Protein AF-A0A8H6KD39-F1 (afdb_monomer)

Foldseek 3Di:
DDDAADDPLLLDVVSCVPQVDFDDDPPDPDDPDDGPNRQPQQASLLVLVLVCVQCVDPVSVVVCVVVNNYDPPDDPVSSVVVSCVSPVPVDNPVSHDVVSVDPDDDVVVVVVCCVVPPDLQDDPPVPPPPPPVLCCVQVVVLVVVLVVLVVVLVVLVVQCPDPVQVPDPVSVVVSVVSVVCSVVVSVVSVVVSVVVVVVSVVSNVVSVVVVVVVVVVVVVVVVVD

pLDDT: mean 75.67, std 14.56, range [40.88, 93.81]

Secondary structure (DSSP, 8-state):
--PPPPPGGGG-HHHHHHHS--PPPTT---TT---TTTTHHHHHHHHHHHHHHH--SHHHHHHHHHTTSS-TT--HHHHHHHHHHHH-SS--GGGS-GGGSS----HHHHHHHHHHHS-TTSS--TT-S-HHHHHHHHHHHHHHHHHHHHHHHHHHHHHHHSTTTTT-HHHHHHHHHHHHHHHHHHHHHHHHHHHHHHHHHHHHHHHHHHHHHHHHHHHHHTT--

Solvent-accessible surface area (backbone atoms only — not comparable to full-atom values): 13282 Å² total; per-residue (Å²): 134,86,81,76,54,58,62,69,64,81,76,36,72,65,48,44,65,75,67,40,48,69,56,76,65,94,86,70,93,61,94,85,68,81,40,80,38,74,60,48,43,20,44,51,47,28,52,50,50,54,48,44,70,66,44,74,47,72,69,41,46,52,52,34,44,75,68,58,34,40,64,85,85,65,47,71,70,59,50,52,51,52,47,47,65,61,56,64,50,94,64,50,69,89,61,26,38,74,78,57,76,50,74,89,63,56,68,71,56,44,51,49,50,41,69,77,75,43,71,96,77,71,90,75,75,84,86,54,96,49,70,62,58,59,51,50,55,56,48,47,55,51,49,54,50,49,52,52,49,50,53,52,50,54,54,48,53,58,42,49,72,34,80,78,47,46,70,34,68,69,52,52,51,51,49,51,54,50,52,54,46,65,58,50,47,60,53,51,51,52,50,49,54,50,49,54,47,50,54,52,49,53,54,49,50,53,46,51,52,54,54,48,50,61,48,52,52,52,58,53,56,67,71,75,111

Sequence (225 aa):
MCVKPLPHFLLEPRFWREHLRCSPPPGSFAVGQSCACGGRRERALGLLFSYAALIAYESDFHIARANYLLPQEVQWQAWRKLVEELLTPEHIYPLIDPRFHYGELRLSRLNKIYLLWKTPLRGYVSRWNQYGSFFQDNLAWVASSTVYIAVVLTAMQVGLATNALGKSKAFQSASYGFTVFSILGPLVAVGFIMALFCYMFINNWISTNTYGRKRLERIRNSRTE

Organism: NCBI:txid2175873

Structure (mmCIF, N/CA/C/O backbone):
data_AF-A0A8H6KD39-F1
#
_entry.id   AF-A0A8H6KD39-F1
#
loop_
_atom_site.group_PDB
_atom_site.id
_atom_site.type_symbol
_atom_site.label_atom_id
_atom_site.label_alt_id
_atom_site.label_comp_id
_atom_site.label_asym_id
_atom_site.label_entity_id
_atom_site.label_seq_id
_atom_site.pdbx_PDB_ins_code
_atom_site.Cartn_x
_atom_site.Cartn_y
_atom_site.Cartn_z
_atom_site.occupancy
_atom_site.B_iso_or_equiv
_atom_site.auth_seq_id
_atom_site.auth_comp_id
_atom_site.auth_asym_id
_atom_site.auth_atom_id
_atom_site.pdbx_PDB_model_num
ATOM 1 N N . MET A 1 1 ? -1.785 -10.563 -8.471 1.00 47.53 1 MET A N 1
ATOM 2 C CA . MET A 1 1 ? -0.661 -9.633 -8.717 1.00 47.53 1 MET A CA 1
ATOM 3 C C . MET A 1 1 ? -0.222 -9.896 -10.142 1.00 47.53 1 MET A C 1
ATOM 5 O O . MET A 1 1 ? 0.162 -11.020 -10.412 1.00 47.53 1 MET A O 1
ATOM 9 N N . CYS A 1 2 ? -0.407 -8.948 -11.059 1.00 55.66 2 CYS A N 1
ATOM 10 C CA . CYS A 1 2 ? -0.104 -9.168 -12.475 1.00 55.66 2 CYS A CA 1
ATOM 11 C C . CYS A 1 2 ? 1.293 -8.627 -12.777 1.00 55.66 2 CYS A C 1
ATOM 13 O O . CYS A 1 2 ? 1.500 -7.414 -12.725 1.00 55.66 2 CYS A O 1
ATOM 15 N N . VAL A 1 3 ? 2.236 -9.523 -13.066 1.00 74.06 3 VAL A N 1
ATOM 16 C CA . VAL A 1 3 ? 3.533 -9.156 -13.646 1.00 74.06 3 VAL A CA 1
ATOM 17 C C . VAL A 1 3 ? 3.291 -8.887 -15.130 1.00 74.06 3 VAL A C 1
ATOM 19 O O . VAL A 1 3 ? 2.664 -9.693 -15.811 1.00 74.06 3 VAL A O 1
ATOM 22 N N . LYS A 1 4 ? 3.700 -7.714 -15.620 1.00 81.81 4 LYS A N 1
ATOM 23 C CA . LYS A 1 4 ? 3.536 -7.350 -17.037 1.00 81.81 4 LYS A CA 1
ATOM 24 C C . LYS A 1 4 ? 4.558 -8.108 -17.873 1.00 81.81 4 LYS A C 1
ATOM 26 O O . LYS A 1 4 ? 5.700 -8.090 -17.433 1.00 81.81 4 LYS A O 1
ATOM 31 N N . PRO A 1 5 ? 4.208 -8.656 -19.049 1.00 86.81 5 PRO A N 1
ATOM 32 C CA . PRO A 1 5 ? 5.145 -9.398 -19.891 1.00 86.81 5 PRO A CA 1
ATOM 33 C C . PRO A 1 5 ? 6.322 -8.530 -20.346 1.00 86.81 5 PRO A C 1
ATOM 35 O O . PRO A 1 5 ? 6.184 -7.308 -20.492 1.00 86.81 5 PRO A O 1
ATOM 38 N N . LEU A 1 6 ? 7.479 -9.160 -20.563 1.00 86.38 6 LEU A N 1
ATOM 39 C CA . LEU A 1 6 ? 8.677 -8.485 -21.039 1.00 86.38 6 LEU A CA 1
ATOM 40 C C . LEU A 1 6 ? 8.461 -8.031 -22.492 1.00 86.38 6 LEU A C 1
ATOM 42 O O . LEU A 1 6 ? 8.169 -8.859 -23.356 1.00 86.38 6 LEU A O 1
ATOM 46 N N . PRO A 1 7 ? 8.608 -6.733 -22.799 1.00 86.94 7 PRO A N 1
ATOM 47 C CA . PRO A 1 7 ? 8.416 -6.264 -24.160 1.00 86.94 7 PRO A CA 1
ATOM 48 C C . PRO A 1 7 ? 9.471 -6.821 -25.123 1.00 86.94 7 PRO A C 1
ATOM 50 O O . PRO A 1 7 ? 10.669 -6.679 -24.880 1.00 86.94 7 PRO A O 1
ATOM 53 N N . HI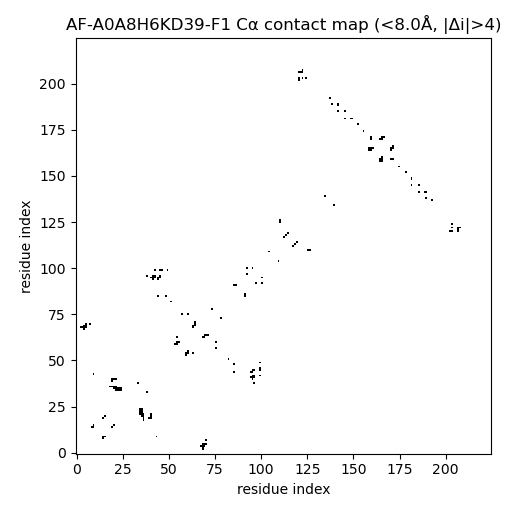S A 1 8 ? 9.027 -7.372 -26.258 1.00 85.44 8 HIS A N 1
ATOM 54 C CA . HIS A 1 8 ? 9.899 -7.970 -27.281 1.00 85.44 8 HIS A CA 1
ATOM 55 C C . HIS A 1 8 ? 10.996 -7.015 -27.771 1.00 85.44 8 HIS A C 1
ATOM 57 O O . HIS A 1 8 ? 12.139 -7.422 -27.948 1.00 85.44 8 HIS A O 1
ATOM 63 N N . PHE A 1 9 ? 10.675 -5.728 -27.927 1.00 85.44 9 PHE A N 1
ATOM 64 C CA . PHE A 1 9 ? 11.623 -4.725 -28.416 1.00 85.44 9 PHE A CA 1
ATOM 65 C C . PHE A 1 9 ? 12.841 -4.543 -27.496 1.00 85.44 9 PHE A C 1
ATOM 67 O O . PHE A 1 9 ? 13.899 -4.131 -27.960 1.00 85.44 9 PHE A O 1
ATOM 74 N N . LEU A 1 10 ? 12.731 -4.864 -26.200 1.00 86.31 10 LEU A N 1
ATOM 75 C CA . LEU A 1 10 ? 13.872 -4.791 -25.280 1.00 86.31 10 LEU A CA 1
ATOM 76 C C . LEU A 1 10 ? 14.870 -5.929 -25.484 1.00 86.31 10 LEU A C 1
ATOM 78 O O . LEU A 1 10 ? 16.005 -5.810 -25.033 1.00 86.31 10 LEU A O 1
ATOM 82 N N . LEU A 1 11 ? 14.475 -7.004 -26.159 1.00 85.12 11 LEU A N 1
ATOM 83 C CA . LEU A 1 11 ? 15.359 -8.115 -26.503 1.00 85.12 11 LEU A CA 1
ATOM 84 C C . LEU A 1 11 ? 16.011 -7.930 -27.878 1.00 85.12 11 LEU A C 1
ATOM 86 O O . LEU A 1 11 ? 16.890 -8.705 -28.244 1.00 85.12 11 LEU A O 1
ATOM 90 N N . GLU A 1 12 ? 15.603 -6.915 -28.644 1.00 86.88 12 GLU A N 1
ATOM 91 C CA . GLU A 1 12 ? 16.096 -6.692 -29.997 1.00 86.88 12 GLU A CA 1
ATOM 92 C C . GLU A 1 12 ? 17.283 -5.708 -30.018 1.00 86.88 12 GLU A C 1
ATOM 94 O O . GLU A 1 12 ? 17.110 -4.516 -29.743 1.00 86.88 12 GLU A O 1
ATOM 99 N N . PRO A 1 13 ? 18.494 -6.127 -30.437 1.00 83.44 13 PRO A N 1
ATOM 100 C CA . PRO A 1 13 ? 19.671 -5.250 -30.435 1.00 83.44 13 PRO A CA 1
ATOM 101 C C . PRO A 1 13 ? 19.552 -4.021 -31.352 1.00 83.44 13 PRO A C 1
ATOM 103 O O . PRO A 1 13 ? 20.259 -3.025 -31.173 1.00 83.44 13 PRO A O 1
ATOM 106 N N . ARG A 1 14 ? 18.684 -4.074 -32.373 1.00 85.19 14 ARG A N 1
ATOM 107 C CA . ARG A 1 14 ? 18.401 -2.936 -33.266 1.00 85.19 14 ARG A CA 1
ATOM 108 C C . ARG A 1 14 ? 17.736 -1.795 -32.503 1.00 85.19 14 ARG A C 1
ATOM 110 O O . ARG A 1 14 ? 18.226 -0.669 -32.557 1.00 85.19 14 ARG A O 1
ATOM 117 N N . PHE A 1 15 ? 16.734 -2.112 -31.685 1.00 86.06 15 PHE A N 1
ATOM 118 C CA . PHE A 1 15 ? 16.035 -1.137 -30.853 1.00 86.06 15 PHE A CA 1
ATOM 119 C C . PHE A 1 15 ? 16.990 -0.391 -29.913 1.00 86.06 15 PHE A C 1
ATOM 121 O O . PHE A 1 15 ? 16.948 0.838 -29.828 1.00 86.06 15 PHE A O 1
ATOM 128 N N . TRP A 1 16 ? 17.916 -1.109 -29.270 1.00 84.69 16 TRP A N 1
ATOM 129 C CA . TRP A 1 16 ? 18.926 -0.500 -28.399 1.00 84.69 16 TRP A CA 1
ATOM 130 C C . TRP A 1 16 ? 19.828 0.490 -29.139 1.00 84.69 16 TRP A C 1
ATOM 132 O O . TRP A 1 16 ? 20.133 1.564 -28.616 1.00 84.69 16 TRP A O 1
ATOM 142 N N . ARG A 1 17 ? 20.230 0.155 -30.370 1.00 83.31 17 ARG A N 1
ATOM 143 C CA . ARG A 1 17 ? 21.077 1.019 -31.203 1.00 83.31 17 ARG A CA 1
ATOM 144 C C . ARG A 1 17 ? 20.344 2.249 -31.730 1.00 83.31 17 ARG A C 1
ATOM 146 O O . ARG A 1 17 ? 20.980 3.277 -31.925 1.00 83.31 17 ARG A O 1
ATOM 153 N N . GLU A 1 18 ? 19.048 2.162 -31.967 1.00 82.62 18 GLU A N 1
ATOM 154 C CA . GLU A 1 18 ? 18.284 3.260 -32.567 1.00 82.62 18 GLU A CA 1
ATOM 155 C C . GLU A 1 18 ? 17.677 4.195 -31.513 1.00 82.62 18 GLU A C 1
ATOM 157 O O . GLU A 1 18 ? 17.682 5.409 -31.690 1.00 82.62 18 GLU A O 1
ATOM 162 N N . HIS A 1 19 ? 17.209 3.649 -30.386 1.00 77.75 19 HIS A N 1
ATOM 163 C CA . HIS A 1 19 ? 16.369 4.382 -29.431 1.00 77.75 19 HIS A CA 1
ATOM 164 C C . HIS A 1 19 ? 17.007 4.575 -28.049 1.00 77.75 19 HIS A C 1
ATOM 166 O O . HIS A 1 19 ? 16.581 5.453 -27.293 1.00 77.75 19 HIS A O 1
ATOM 172 N N . LEU A 1 20 ? 18.013 3.764 -27.701 1.00 78.31 20 LEU A N 1
ATOM 173 C CA . LEU A 1 20 ? 18.646 3.752 -26.373 1.00 78.31 20 LEU A CA 1
ATOM 174 C C . LEU A 1 20 ? 20.140 4.100 -26.419 1.00 78.31 20 LEU A C 1
ATOM 176 O O . LEU A 1 20 ? 20.851 3.930 -25.424 1.00 78.31 20 LEU A O 1
ATOM 180 N N . ARG A 1 21 ? 20.638 4.612 -27.551 1.00 74.44 21 ARG A N 1
ATOM 181 C CA . ARG A 1 21 ? 22.009 5.116 -27.637 1.00 74.44 21 ARG A CA 1
ATOM 182 C C . ARG A 1 21 ? 22.177 6.370 -26.794 1.00 74.44 21 ARG A C 1
ATOM 184 O O . ARG A 1 21 ? 21.406 7.321 -26.890 1.00 74.44 21 ARG A O 1
ATOM 191 N N . CYS A 1 22 ? 23.250 6.360 -26.014 1.00 65.50 22 CYS A N 1
ATOM 192 C CA . CYS A 1 22 ? 23.745 7.540 -25.337 1.00 65.50 22 CYS A CA 1
ATOM 193 C C . CYS A 1 22 ? 24.883 8.135 -26.137 1.00 65.50 22 CYS A C 1
ATOM 195 O O . CYS A 1 22 ? 26.022 7.706 -25.994 1.00 65.50 22 CYS A O 1
ATOM 197 N N . SER A 1 23 ? 24.557 9.104 -26.989 1.00 58.69 23 SER A N 1
ATOM 198 C CA . SER A 1 23 ? 25.570 10.026 -27.486 1.00 58.69 23 SER A CA 1
ATOM 199 C C . SER A 1 23 ? 25.755 11.122 -26.439 1.00 58.69 23 SER A C 1
ATOM 201 O O . SER A 1 23 ? 24.756 11.748 -26.060 1.00 58.69 23 SER A O 1
ATOM 203 N N . PRO A 1 24 ? 26.980 11.363 -25.942 1.00 53.62 24 PRO A N 1
ATOM 204 C CA . PRO A 1 24 ? 27.253 12.605 -25.240 1.00 53.62 24 PRO A CA 1
ATOM 205 C C . PRO A 1 24 ? 26.994 13.764 -26.218 1.00 53.62 24 PRO A C 1
ATOM 207 O O . PRO A 1 24 ? 27.343 13.644 -27.399 1.00 53.62 24 PRO A O 1
ATOM 210 N N . PRO A 1 25 ? 26.353 14.863 -25.788 1.00 53.69 25 PRO A N 1
ATOM 211 C CA . PRO A 1 25 ? 26.274 16.041 -26.634 1.00 53.69 25 PRO A CA 1
ATOM 212 C C . PRO A 1 25 ? 27.702 16.514 -26.970 1.00 53.69 25 PRO A C 1
ATOM 214 O O . PRO A 1 25 ? 28.588 16.453 -26.109 1.00 53.69 25 PRO A O 1
ATOM 217 N N . PRO A 1 26 ? 27.966 16.949 -28.217 1.00 44.47 26 PRO A N 1
ATOM 218 C CA . PRO A 1 26 ? 29.290 17.429 -28.592 1.00 44.47 26 PRO A CA 1
ATOM 219 C C . PRO A 1 26 ? 29.657 18.635 -27.714 1.00 44.47 26 PRO A C 1
ATOM 221 O O . PRO A 1 26 ? 28.979 19.658 -27.751 1.00 44.47 26 PRO A O 1
ATOM 224 N N . GLY A 1 27 ? 30.710 18.491 -26.899 1.00 52.94 27 GLY A N 1
ATOM 225 C CA . GLY A 1 27 ? 31.257 19.558 -26.049 1.00 52.94 27 GLY A CA 1
ATOM 226 C C . GLY A 1 27 ? 31.096 19.397 -24.529 1.00 52.94 27 GLY A C 1
ATOM 227 O O . GLY A 1 27 ? 31.592 20.249 -23.796 1.00 52.94 27 GLY A O 1
ATOM 228 N N . SER A 1 28 ? 30.460 18.339 -24.011 1.00 45.72 28 SER A N 1
ATOM 229 C CA . SER A 1 28 ? 30.280 18.169 -22.556 1.00 45.72 28 SER A CA 1
ATOM 230 C C . SER A 1 28 ? 31.286 17.187 -21.931 1.00 45.72 28 SER A C 1
ATOM 232 O O . SER A 1 28 ? 31.135 15.974 -22.057 1.00 45.72 28 SER A O 1
ATOM 234 N N . PHE A 1 29 ? 32.265 17.710 -21.188 1.00 44.41 29 PHE A N 1
ATOM 235 C CA . PHE A 1 29 ? 33.198 16.962 -20.322 1.00 44.41 29 PHE A CA 1
ATOM 236 C C . PHE A 1 29 ? 32.705 16.864 -18.861 1.00 44.41 29 PHE A C 1
ATOM 238 O O . PHE A 1 29 ? 33.500 16.842 -17.926 1.00 44.41 29 PHE A O 1
ATOM 245 N N . ALA A 1 30 ? 31.390 16.853 -18.627 1.00 40.88 30 ALA A N 1
ATOM 246 C CA . ALA A 1 30 ? 30.836 16.882 -17.275 1.00 40.88 30 ALA A CA 1
ATOM 247 C C . ALA A 1 30 ? 30.250 15.523 -16.872 1.00 40.88 30 ALA A C 1
ATOM 249 O O . ALA A 1 30 ? 29.274 15.040 -17.449 1.00 40.88 30 ALA A O 1
ATOM 250 N N . VAL A 1 31 ? 30.843 14.932 -15.835 1.00 43.03 31 VAL A N 1
ATOM 251 C CA . VAL A 1 31 ? 30.321 13.769 -15.114 1.00 43.03 31 VAL A CA 1
ATOM 252 C C . VAL A 1 31 ? 28.947 14.134 -14.536 1.00 43.03 31 VAL A C 1
ATOM 254 O O . VAL A 1 31 ? 28.849 14.991 -13.663 1.00 43.03 31 VAL A O 1
ATOM 257 N N . GLY A 1 32 ? 27.884 13.498 -15.040 1.00 48.72 32 GLY A N 1
ATOM 258 C CA . GLY A 1 32 ? 26.545 13.555 -14.438 1.00 48.72 32 GLY A CA 1
ATOM 259 C C . GLY A 1 32 ? 25.431 14.249 -15.231 1.00 48.72 32 GLY A C 1
ATOM 260 O O . GLY A 1 32 ? 24.358 14.455 -14.666 1.00 48.72 32 GLY A O 1
ATOM 261 N N . GLN A 1 33 ? 25.611 14.597 -16.512 1.00 46.41 33 GLN A N 1
ATOM 262 C CA . GLN A 1 33 ? 24.495 15.096 -17.333 1.00 46.41 33 GLN A CA 1
ATOM 263 C C . GLN A 1 33 ? 23.734 13.984 -18.070 1.00 46.41 33 GLN A C 1
ATOM 265 O O . GLN A 1 33 ? 24.317 13.085 -18.672 1.00 46.41 33 GLN A O 1
ATOM 270 N N . SER A 1 34 ? 22.400 14.093 -18.009 1.00 51.06 34 SER A N 1
ATOM 271 C CA . SER A 1 34 ? 21.406 13.238 -18.664 1.00 51.06 34 SER A CA 1
ATOM 272 C C . SER A 1 34 ? 21.760 12.995 -20.128 1.00 51.06 34 SER A C 1
ATOM 274 O O . SER A 1 34 ? 21.678 13.901 -20.955 1.00 51.06 34 SER A O 1
ATOM 276 N N . CYS A 1 35 ? 22.061 11.742 -20.452 1.00 57.84 35 CYS A N 1
ATOM 277 C CA . CYS A 1 35 ? 22.129 11.247 -21.816 1.00 57.84 35 CYS A CA 1
ATOM 278 C C . CYS A 1 35 ? 20.899 11.696 -22.641 1.00 57.84 35 CYS A C 1
ATOM 280 O O . CYS A 1 35 ? 19.782 11.764 -22.116 1.00 57.84 35 CYS A O 1
ATOM 282 N N . ALA A 1 36 ? 21.077 11.952 -23.946 1.00 58.12 36 ALA A N 1
ATOM 283 C CA . ALA A 1 36 ? 20.001 12.336 -24.875 1.00 58.12 36 ALA A CA 1
ATOM 284 C C . ALA A 1 36 ? 18.806 11.351 -24.894 1.00 58.12 36 ALA A C 1
ATOM 286 O O . ALA A 1 36 ? 17.718 11.676 -25.368 1.00 58.12 36 ALA A O 1
ATOM 287 N N . CYS A 1 37 ? 18.967 10.145 -24.337 1.00 62.94 37 CYS A N 1
ATOM 288 C CA . CYS A 1 37 ? 17.887 9.184 -24.164 1.00 62.94 37 CYS A CA 1
ATOM 289 C C . CYS A 1 37 ? 16.910 9.519 -23.019 1.00 62.94 37 CYS A C 1
ATOM 291 O O . CYS A 1 37 ? 15.919 8.801 -22.878 1.00 62.94 37 CYS A O 1
ATOM 293 N N . GLY A 1 38 ? 17.145 10.558 -22.207 1.00 67.88 38 GLY A N 1
ATOM 294 C CA . GLY A 1 38 ? 16.218 11.022 -21.163 1.00 67.88 38 GLY A CA 1
ATOM 295 C C . GLY A 1 38 ? 15.944 9.992 -20.058 1.00 67.88 38 GLY A C 1
ATOM 296 O O . GLY A 1 38 ? 14.803 9.849 -19.608 1.00 67.88 38 GLY A O 1
ATOM 297 N N . GLY A 1 39 ? 16.952 9.204 -19.672 1.00 73.88 39 GLY A N 1
ATOM 298 C CA . GLY A 1 39 ? 16.794 8.143 -18.670 1.00 73.88 39 GLY A CA 1
ATOM 299 C C . GLY A 1 39 ? 16.181 6.836 -19.204 1.00 73.88 39 GLY A C 1
ATOM 300 O O . GLY A 1 39 ? 15.892 5.922 -18.431 1.00 73.88 39 GLY A O 1
ATOM 301 N N . ARG A 1 40 ? 15.873 6.739 -20.511 1.00 81.94 40 ARG A N 1
ATOM 302 C CA . ARG A 1 40 ? 15.222 5.547 -21.095 1.00 81.94 40 ARG A CA 1
ATOM 303 C C . ARG A 1 40 ? 16.109 4.307 -21.045 1.00 81.94 40 ARG A C 1
ATOM 305 O O . ARG A 1 40 ? 15.590 3.226 -20.772 1.00 81.94 40 ARG A O 1
ATOM 312 N N . ARG A 1 41 ? 17.414 4.454 -21.287 1.00 84.12 41 ARG A N 1
ATOM 313 C CA . ARG A 1 41 ? 18.370 3.341 -21.266 1.00 84.12 41 ARG A CA 1
ATOM 314 C C . ARG A 1 41 ? 18.499 2.771 -19.857 1.00 84.12 41 ARG A C 1
ATOM 316 O O . ARG A 1 41 ? 18.394 1.567 -19.671 1.00 84.12 41 ARG A O 1
ATOM 323 N N . GLU A 1 42 ? 18.637 3.643 -18.872 1.00 82.62 42 GLU A N 1
ATOM 324 C CA . GLU A 1 42 ? 18.790 3.323 -17.454 1.00 82.62 42 GLU A CA 1
ATOM 325 C C . GLU A 1 42 ? 17.545 2.608 -16.906 1.00 82.62 42 GLU A C 1
ATOM 327 O O . GLU A 1 42 ? 17.644 1.660 -16.124 1.00 82.62 42 GLU A O 1
ATOM 332 N N . ARG A 1 43 ? 16.351 3.003 -17.367 1.00 85.06 43 ARG A N 1
ATOM 333 C CA . ARG A 1 43 ? 15.091 2.318 -17.032 1.00 85.06 43 ARG A CA 1
ATOM 334 C C . ARG A 1 43 ? 14.933 0.974 -17.733 1.00 85.06 43 ARG A C 1
ATOM 336 O O . ARG A 1 43 ? 14.409 0.045 -17.125 1.00 85.06 43 ARG A O 1
ATOM 343 N N . ALA A 1 44 ? 15.353 0.872 -18.994 1.00 87.56 44 ALA A N 1
ATOM 344 C CA . ALA A 1 44 ? 15.337 -0.384 -19.738 1.00 87.56 44 ALA A CA 1
ATOM 345 C C . ALA A 1 44 ? 16.284 -1.414 -19.103 1.00 87.56 44 ALA A C 1
ATOM 347 O O . ALA A 1 44 ? 15.881 -2.554 -18.884 1.00 87.56 44 ALA A O 1
ATOM 348 N N . LEU A 1 45 ? 17.495 -0.988 -18.725 1.00 87.25 45 LEU A N 1
ATOM 349 C CA . LEU A 1 45 ? 18.461 -1.815 -17.997 1.00 87.25 45 LEU A CA 1
ATOM 350 C C . LEU A 1 45 ? 17.926 -2.237 -16.627 1.00 87.25 45 LEU A C 1
ATOM 352 O O . LEU A 1 45 ? 18.006 -3.412 -16.289 1.00 87.25 45 LEU A O 1
ATOM 356 N N . GLY A 1 46 ? 17.308 -1.324 -15.870 1.00 87.50 46 GLY A N 1
ATOM 357 C CA . GLY A 1 46 ? 16.693 -1.663 -14.582 1.00 87.50 46 GLY A CA 1
ATOM 358 C C . GLY A 1 46 ? 15.552 -2.676 -14.688 1.00 87.50 46 GLY A C 1
ATOM 359 O O . GLY A 1 46 ? 15.445 -3.590 -13.865 1.00 87.50 46 GLY A O 1
ATOM 360 N N . LEU A 1 47 ? 14.721 -2.562 -15.728 1.00 87.50 47 LEU A N 1
ATOM 361 C CA . LEU A 1 47 ? 13.663 -3.535 -15.993 1.00 87.50 47 LEU A CA 1
ATOM 362 C C . LEU A 1 47 ? 14.242 -4.909 -16.357 1.00 87.50 47 LEU A C 1
ATOM 364 O O . LEU A 1 47 ? 13.798 -5.909 -15.796 1.00 87.50 47 LEU A O 1
ATOM 368 N N . LEU A 1 48 ? 15.243 -4.961 -17.244 1.00 89.38 48 LEU A N 1
ATOM 369 C CA . LEU A 1 48 ? 15.925 -6.210 -17.601 1.00 89.38 48 LEU A CA 1
ATOM 370 C C . LEU A 1 48 ? 16.618 -6.845 -16.395 1.00 89.38 48 LEU A C 1
ATOM 372 O O . LEU A 1 48 ? 16.504 -8.049 -16.202 1.00 89.38 48 LEU A O 1
ATOM 376 N N . PHE A 1 49 ? 17.261 -6.043 -15.548 1.00 88.19 49 PHE A N 1
ATOM 377 C CA . PHE A 1 49 ? 17.896 -6.516 -14.320 1.00 88.19 49 PHE A CA 1
ATOM 378 C C . PHE A 1 49 ? 16.884 -7.139 -13.352 1.00 88.19 49 PHE A C 1
ATOM 380 O O . PHE A 1 49 ? 17.125 -8.212 -12.804 1.00 88.19 49 PHE A O 1
ATOM 387 N N . SER A 1 50 ? 15.707 -6.524 -13.207 1.00 86.31 50 SER A N 1
ATOM 388 C CA . SER A 1 50 ? 14.617 -7.083 -12.394 1.00 86.31 50 SER A CA 1
ATOM 389 C C . SER A 1 50 ? 14.159 -8.447 -12.925 1.00 86.31 50 SER A C 1
ATOM 391 O O . SER A 1 50 ? 13.908 -9.367 -12.152 1.00 86.31 50 SER A O 1
ATOM 393 N N . TYR A 1 51 ? 14.081 -8.591 -14.250 1.00 88.44 51 TYR A N 1
ATOM 394 C CA . TYR A 1 51 ? 13.741 -9.848 -14.914 1.00 88.44 51 TYR A CA 1
ATOM 395 C C . TYR A 1 51 ? 14.842 -10.909 -14.792 1.00 88.44 51 TYR A C 1
ATOM 397 O O . TYR A 1 51 ? 14.533 -12.072 -14.547 1.00 88.44 51 TYR A O 1
ATOM 405 N N . ALA A 1 52 ? 16.112 -10.517 -14.906 1.00 89.50 52 ALA A N 1
ATOM 406 C CA . ALA A 1 52 ? 17.260 -11.397 -14.696 1.00 89.50 52 ALA A CA 1
ATOM 407 C C . ALA A 1 52 ? 17.292 -11.952 -13.263 1.00 89.50 52 ALA A C 1
ATOM 409 O O . ALA A 1 52 ? 17.557 -13.133 -13.068 1.00 89.50 52 ALA A O 1
ATOM 410 N N . ALA A 1 53 ? 16.944 -11.128 -12.269 1.00 86.12 53 ALA A N 1
ATOM 411 C CA . ALA A 1 53 ? 16.829 -11.564 -10.878 1.00 86.12 53 ALA A CA 1
ATOM 412 C C . ALA A 1 53 ? 15.618 -12.485 -10.625 1.00 86.12 53 ALA A C 1
ATOM 414 O O . ALA A 1 53 ? 15.677 -13.341 -9.746 1.00 86.12 53 ALA A O 1
ATOM 415 N N . LEU A 1 54 ? 14.519 -12.314 -11.372 1.00 87.88 54 LEU A N 1
ATOM 416 C CA . LEU A 1 54 ? 13.324 -13.167 -11.281 1.00 87.88 54 LEU A CA 1
ATOM 417 C C . LEU A 1 54 ? 13.501 -14.523 -11.976 1.00 87.88 54 LEU A C 1
ATOM 419 O O . LEU A 1 54 ? 12.885 -15.498 -11.557 1.00 87.88 54 LEU A O 1
ATOM 423 N N . ILE A 1 55 ? 14.292 -14.573 -13.049 1.00 90.00 55 ILE A N 1
ATOM 424 C CA . ILE A 1 55 ? 14.510 -15.762 -13.881 1.00 90.00 55 ILE A CA 1
ATOM 425 C C . ILE A 1 55 ? 15.972 -16.186 -13.733 1.00 90.00 55 ILE A C 1
ATOM 427 O O . ILE A 1 55 ? 16.783 -16.039 -14.653 1.00 90.00 55 ILE A O 1
ATOM 431 N N . ALA A 1 56 ? 16.309 -16.668 -12.537 1.00 88.38 56 ALA A N 1
ATOM 432 C CA . ALA A 1 56 ? 17.665 -17.084 -12.196 1.00 88.38 56 ALA A CA 1
ATOM 433 C C . ALA A 1 56 ? 17.951 -18.522 -12.655 1.00 88.38 56 ALA A C 1
ATOM 435 O O . ALA A 1 56 ? 19.068 -18.831 -13.077 1.00 88.38 56 ALA A O 1
ATOM 436 N N . TYR A 1 57 ? 16.939 -19.391 -12.606 1.00 90.00 57 TYR A N 1
ATOM 437 C CA . TYR A 1 57 ? 17.066 -20.807 -12.938 1.00 90.00 57 TYR A CA 1
ATOM 438 C C . TYR A 1 57 ? 16.289 -21.182 -14.205 1.00 90.00 57 TYR A C 1
ATOM 440 O O . TYR A 1 57 ? 15.332 -20.521 -14.609 1.00 90.00 57 TYR A O 1
ATOM 448 N N . GLU A 1 58 ? 16.674 -22.301 -14.820 1.00 90.19 58 GLU A N 1
ATOM 449 C CA . GLU A 1 58 ? 15.997 -22.838 -16.007 1.00 90.19 58 GLU A CA 1
ATOM 450 C C . GLU A 1 58 ? 14.536 -23.220 -15.711 1.00 90.19 58 GLU A C 1
ATOM 452 O O . GLU A 1 58 ? 13.649 -23.011 -16.540 1.00 90.19 58 GLU A O 1
ATOM 457 N N . SER A 1 59 ? 14.246 -23.678 -14.488 1.00 91.88 59 SER A N 1
ATOM 458 C CA . SER A 1 59 ? 12.872 -23.887 -14.018 1.00 91.88 59 SER A CA 1
ATOM 459 C C . SER A 1 59 ? 12.044 -22.602 -14.075 1.00 91.88 59 SER A C 1
ATOM 461 O O . SER A 1 59 ? 10.919 -22.614 -14.576 1.00 91.88 59 SER A O 1
ATOM 463 N N . ASP A 1 60 ? 12.609 -21.481 -13.622 1.00 90.69 60 ASP A N 1
ATOM 464 C CA . ASP A 1 60 ? 11.933 -20.179 -13.605 1.00 90.69 60 ASP A CA 1
ATOM 465 C C . ASP A 1 60 ? 11.682 -19.685 -15.026 1.00 90.69 60 ASP A C 1
ATOM 467 O O . ASP A 1 60 ? 10.642 -19.095 -15.312 1.00 90.69 60 ASP A O 1
ATOM 471 N N . PHE A 1 61 ? 12.605 -19.979 -15.941 1.00 91.50 61 PHE A N 1
ATOM 472 C CA . PHE A 1 61 ? 12.465 -19.662 -17.355 1.00 91.50 61 PHE A CA 1
ATOM 473 C C . PHE A 1 61 ? 11.288 -20.410 -17.990 1.00 91.50 61 PHE A C 1
ATOM 475 O O . PHE A 1 61 ? 10.482 -19.803 -18.703 1.00 91.50 61 PHE A O 1
ATOM 482 N N . HIS A 1 62 ? 11.124 -21.701 -17.688 1.00 90.88 62 HIS A N 1
ATOM 483 C CA . HIS A 1 62 ? 9.964 -22.470 -18.141 1.00 90.88 62 HIS A CA 1
ATOM 484 C C . HIS A 1 62 ? 8.652 -21.949 -17.545 1.00 90.88 62 HIS A C 1
ATOM 486 O O . HIS A 1 62 ? 7.663 -21.830 -18.270 1.00 90.88 62 HIS A O 1
ATOM 492 N N . ILE A 1 63 ? 8.647 -21.570 -16.265 1.00 89.94 63 ILE A N 1
ATOM 493 C CA . ILE A 1 63 ? 7.482 -20.960 -15.607 1.00 89.94 63 ILE A CA 1
ATOM 494 C C . ILE A 1 63 ? 7.148 -19.606 -16.248 1.00 89.94 63 ILE A C 1
ATOM 496 O O . ILE A 1 63 ? 5.984 -19.336 -16.555 1.00 89.94 63 ILE A O 1
ATOM 500 N N . ALA A 1 64 ? 8.147 -18.759 -16.496 1.00 89.88 64 ALA A N 1
ATOM 501 C CA . ALA A 1 64 ? 7.969 -17.459 -17.136 1.00 89.88 64 ALA A CA 1
ATOM 502 C C . ALA A 1 64 ? 7.420 -17.606 -18.561 1.00 89.88 64 ALA A C 1
ATOM 504 O O . ALA A 1 64 ? 6.510 -16.870 -18.949 1.00 89.88 64 ALA A O 1
ATOM 505 N N . ARG A 1 65 ? 7.905 -18.598 -19.315 1.00 88.81 65 ARG A N 1
ATOM 506 C CA . ARG A 1 65 ? 7.388 -18.933 -20.647 1.00 88.81 65 ARG A CA 1
ATOM 507 C C . ARG A 1 65 ? 5.945 -19.446 -20.584 1.00 88.81 65 ARG A C 1
ATOM 509 O O . ARG A 1 65 ? 5.117 -19.000 -21.371 1.00 88.81 65 ARG A O 1
ATOM 516 N N . ALA A 1 66 ? 5.621 -20.322 -19.632 1.00 89.19 66 ALA A N 1
ATOM 517 C CA . ALA A 1 66 ? 4.263 -20.840 -19.441 1.00 89.19 66 ALA A CA 1
ATOM 518 C C . ALA A 1 66 ? 3.249 -19.739 -19.077 1.00 89.19 66 ALA A C 1
ATOM 520 O O . ALA A 1 66 ? 2.081 -19.825 -19.443 1.00 89.19 66 ALA A O 1
ATOM 521 N N . ASN A 1 67 ? 3.703 -18.683 -18.394 1.00 88.50 67 ASN A N 1
ATOM 522 C CA . ASN A 1 67 ? 2.893 -17.517 -18.033 1.00 88.50 67 ASN A CA 1
ATOM 523 C C . ASN A 1 67 ? 2.941 -16.383 -19.075 1.00 88.50 67 ASN A C 1
ATOM 525 O O . ASN A 1 67 ? 2.487 -15.277 -18.782 1.00 88.50 67 ASN A O 1
ATOM 529 N N . TYR A 1 68 ? 3.492 -16.627 -20.271 1.00 88.06 68 TYR A N 1
ATOM 530 C CA . TYR A 1 68 ? 3.627 -15.632 -21.345 1.00 88.06 6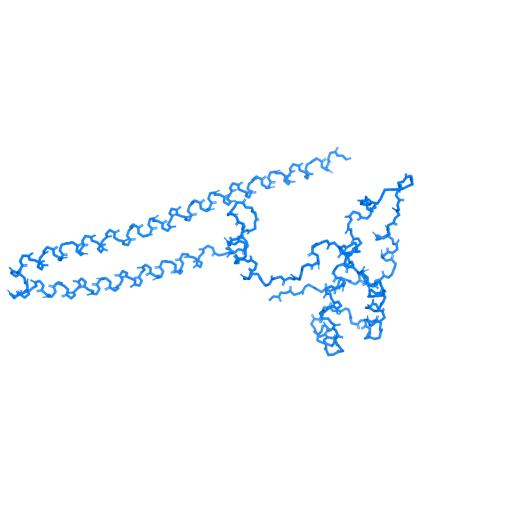8 TYR A CA 1
ATOM 531 C C . TYR A 1 68 ? 4.386 -14.358 -20.926 1.00 88.06 68 TYR A C 1
ATOM 533 O O . TYR A 1 68 ? 4.170 -13.283 -21.483 1.00 88.06 68 TYR A O 1
ATOM 541 N N . LEU A 1 69 ? 5.274 -14.457 -19.930 1.00 88.81 69 LEU A N 1
ATOM 542 C CA . LEU A 1 69 ? 6.112 -13.340 -19.482 1.00 88.81 69 LEU A CA 1
ATOM 543 C C . LEU A 1 69 ? 7.312 -13.121 -20.401 1.00 88.81 69 LEU A C 1
ATOM 545 O O . LEU A 1 69 ? 7.812 -12.002 -20.493 1.00 88.81 69 LEU A O 1
ATOM 549 N N . LEU A 1 70 ? 7.762 -14.184 -21.067 1.00 88.69 70 LEU A N 1
ATOM 550 C CA . LEU A 1 70 ? 8.819 -14.154 -22.066 1.00 88.69 70 LEU A CA 1
ATOM 551 C C . LEU A 1 70 ? 8.263 -14.543 -23.441 1.00 88.69 70 LEU A C 1
ATOM 553 O O . LEU A 1 70 ? 7.415 -15.438 -23.516 1.00 88.69 70 LEU A O 1
ATOM 557 N N . PRO A 1 71 ? 8.782 -13.940 -24.522 1.00 86.69 71 PRO A N 1
ATOM 558 C CA . PRO A 1 71 ? 8.525 -14.393 -25.886 1.00 86.69 71 PRO A CA 1
ATOM 559 C C . PRO A 1 71 ? 8.877 -15.875 -26.072 1.00 86.69 71 PRO A C 1
ATOM 561 O O . PRO A 1 71 ? 9.902 -16.341 -25.563 1.00 86.69 71 PRO A O 1
ATOM 564 N N . GLN A 1 72 ? 8.052 -16.624 -26.808 1.00 82.81 72 GLN A N 1
ATOM 565 C CA . GLN A 1 72 ? 8.265 -18.065 -27.018 1.00 82.81 72 GLN A CA 1
ATOM 566 C C . GLN A 1 72 ? 9.521 -18.358 -27.849 1.00 82.81 72 GLN A C 1
ATOM 568 O O . GLN A 1 72 ? 10.104 -19.437 -27.738 1.00 82.81 72 GLN A O 1
ATOM 573 N N . GLU A 1 73 ? 9.963 -17.383 -28.639 1.00 85.12 73 GLU A N 1
ATOM 574 C CA . GLU A 1 73 ? 11.107 -17.469 -29.543 1.00 85.12 73 GLU A CA 1
ATOM 575 C C . GLU A 1 73 ? 12.446 -17.454 -28.789 1.00 85.12 73 GLU A C 1
ATOM 577 O O . GLU A 1 73 ? 13.463 -17.931 -29.296 1.00 85.12 73 GLU A O 1
ATOM 582 N N . VAL A 1 74 ? 12.461 -16.918 -27.564 1.00 85.94 74 VAL A N 1
ATOM 583 C CA . VAL A 1 74 ? 13.673 -16.819 -26.747 1.00 85.94 74 VAL A CA 1
ATOM 584 C C . VAL A 1 74 ? 14.011 -18.196 -26.205 1.00 85.94 74 VAL A C 1
ATOM 586 O O . VAL A 1 74 ? 13.190 -18.824 -25.545 1.00 85.94 74 VAL A O 1
ATOM 589 N N . GLN A 1 75 ? 15.237 -18.657 -26.445 1.00 91.12 75 GLN A N 1
ATOM 590 C CA . GLN A 1 75 ? 15.774 -19.896 -25.879 1.00 91.12 75 GLN A CA 1
ATOM 591 C C . GLN A 1 75 ? 16.544 -19.624 -24.584 1.00 91.12 75 GLN A C 1
ATOM 593 O O . GLN A 1 75 ? 17.109 -18.543 -24.414 1.00 91.12 75 GLN A O 1
ATOM 598 N N . TRP A 1 76 ? 16.640 -20.625 -23.703 1.00 90.44 76 TRP A N 1
ATOM 599 C CA . TRP A 1 76 ? 17.375 -20.511 -22.435 1.00 90.44 76 TRP A CA 1
ATOM 600 C C . TRP A 1 76 ? 18.831 -20.064 -22.636 1.00 90.44 76 TRP A C 1
ATOM 602 O O . TRP A 1 76 ? 19.319 -19.173 -21.948 1.00 90.44 76 TRP A O 1
ATOM 612 N N . GLN A 1 77 ? 19.508 -20.601 -23.654 1.00 91.00 77 GLN A N 1
ATOM 613 C CA . GLN A 1 77 ? 20.886 -20.221 -23.983 1.00 91.00 77 GLN A CA 1
ATOM 614 C C . GLN A 1 77 ? 21.018 -18.744 -24.380 1.00 91.00 77 GLN A C 1
ATOM 616 O O . GLN A 1 77 ? 21.983 -18.084 -24.000 1.00 91.00 77 GLN A O 1
ATOM 621 N N . ALA A 1 78 ? 20.044 -18.214 -25.125 1.00 88.50 78 ALA A N 1
ATOM 622 C CA . ALA A 1 78 ? 20.016 -16.803 -25.502 1.00 88.50 78 ALA A CA 1
ATOM 623 C C . ALA A 1 78 ? 19.737 -15.910 -24.284 1.00 88.50 78 ALA A C 1
ATOM 625 O O . ALA A 1 78 ? 20.370 -14.869 -24.130 1.00 88.50 78 ALA A O 1
ATOM 626 N N . TRP A 1 79 ? 18.849 -16.355 -23.389 1.00 90.75 79 TRP A N 1
ATOM 627 C CA . TRP A 1 79 ? 18.584 -15.678 -22.121 1.00 90.75 79 TRP A CA 1
ATOM 628 C C . TRP A 1 79 ? 19.832 -15.605 -21.239 1.00 90.75 79 TRP A C 1
ATOM 630 O O . TRP A 1 79 ? 20.181 -14.521 -20.778 1.00 90.75 79 TRP A O 1
ATOM 640 N N . ARG A 1 80 ? 20.565 -16.715 -21.067 1.00 91.31 80 ARG A N 1
ATOM 641 C CA . ARG A 1 80 ? 21.801 -16.704 -20.271 1.00 91.31 80 ARG A CA 1
ATOM 642 C C . ARG A 1 80 ? 22.843 -15.741 -20.824 1.00 91.31 80 ARG A C 1
ATOM 644 O O . ARG A 1 80 ? 23.429 -15.009 -20.041 1.00 91.31 80 ARG A O 1
ATOM 651 N N . LYS A 1 81 ? 23.049 -15.724 -22.147 1.00 89.81 81 LYS A N 1
ATOM 652 C CA . LYS A 1 81 ? 23.988 -14.787 -22.786 1.00 89.81 81 LYS A CA 1
ATOM 653 C C . LYS A 1 81 ? 23.601 -13.335 -22.518 1.00 89.81 81 LYS A C 1
ATOM 655 O O . LYS A 1 81 ? 24.456 -12.536 -22.169 1.00 89.81 81 LYS A O 1
ATOM 660 N N . LEU A 1 82 ? 22.311 -13.010 -22.611 1.00 87.81 82 LEU A N 1
ATOM 661 C CA . LEU A 1 82 ? 21.815 -11.670 -22.297 1.00 87.81 82 LEU A CA 1
ATOM 662 C C . LEU A 1 82 ? 22.057 -11.301 -20.828 1.00 87.81 82 LEU A C 1
ATOM 664 O O . LEU A 1 82 ? 22.482 -10.186 -20.540 1.00 87.81 82 LEU A O 1
ATOM 668 N N . VAL A 1 83 ? 21.790 -12.220 -19.896 1.00 88.12 83 VAL A N 1
ATOM 669 C CA . VAL A 1 83 ? 22.024 -11.994 -18.460 1.00 88.12 83 VAL A CA 1
ATOM 670 C C . VAL A 1 83 ? 23.516 -11.834 -18.164 1.00 88.12 83 VAL A C 1
ATOM 672 O O . VAL A 1 83 ? 23.893 -10.967 -17.382 1.00 88.12 83 VAL A O 1
ATOM 675 N N . GLU A 1 84 ? 24.366 -12.620 -18.817 1.00 87.38 84 GLU A N 1
ATOM 676 C CA . GLU A 1 84 ? 25.821 -12.516 -18.718 1.00 87.38 84 GLU A CA 1
ATOM 677 C C . GLU A 1 84 ? 26.318 -11.160 -19.236 1.00 87.38 84 GLU A C 1
ATOM 679 O O . GLU A 1 84 ? 27.025 -10.462 -18.514 1.00 87.38 84 GLU A O 1
ATOM 684 N N . GLU A 1 85 ? 25.874 -10.717 -20.415 1.00 85.62 85 GLU A N 1
ATOM 685 C CA . GLU A 1 85 ? 26.182 -9.382 -20.956 1.00 85.62 85 GLU A CA 1
ATOM 686 C C . GLU A 1 85 ? 25.701 -8.254 -20.028 1.00 85.62 85 GLU A C 1
ATOM 688 O O . GLU A 1 85 ? 26.383 -7.241 -19.857 1.00 85.62 85 GLU A O 1
ATOM 693 N N . LEU A 1 86 ? 24.539 -8.435 -19.397 1.00 84.31 86 LEU A N 1
ATOM 694 C CA . LEU A 1 86 ? 23.961 -7.472 -18.464 1.00 84.31 86 LEU A CA 1
ATOM 695 C C . LEU A 1 86 ? 24.761 -7.372 -17.154 1.00 84.31 86 LEU A C 1
ATOM 697 O O . LEU A 1 86 ? 24.907 -6.273 -16.622 1.00 84.31 86 LEU A O 1
ATOM 701 N N . LEU A 1 87 ? 25.262 -8.501 -16.642 1.00 80.25 87 LEU A N 1
ATOM 702 C CA . LEU A 1 87 ? 26.022 -8.606 -15.388 1.00 80.25 87 LEU A CA 1
ATOM 703 C C . LEU A 1 87 ? 27.543 -8.478 -15.573 1.00 80.25 87 LEU A C 1
ATOM 705 O O . LEU A 1 87 ? 28.262 -8.391 -14.583 1.00 80.25 87 LEU A O 1
ATOM 709 N N . THR A 1 88 ? 28.033 -8.448 -16.817 1.00 77.25 88 THR A N 1
ATOM 710 C CA . THR A 1 88 ? 29.456 -8.249 -17.148 1.00 77.25 88 THR A CA 1
ATOM 711 C C . THR A 1 88 ? 30.055 -6.998 -16.485 1.00 77.25 88 THR A C 1
ATOM 713 O O . THR A 1 88 ? 31.194 -7.064 -16.021 1.00 77.25 88 THR A O 1
ATOM 716 N N . PRO A 1 89 ? 29.353 -5.848 -16.394 1.00 69.69 89 PRO A N 1
ATOM 717 C CA . PRO A 1 89 ? 29.831 -4.735 -15.589 1.00 69.69 89 PRO A CA 1
ATOM 718 C C . PRO A 1 89 ? 29.759 -5.118 -14.105 1.00 69.69 89 PRO A C 1
ATOM 720 O O . PRO A 1 89 ? 28.662 -5.273 -13.570 1.00 69.69 89 PRO A O 1
ATOM 723 N N . GLU A 1 90 ? 30.906 -5.176 -13.415 1.00 59.69 90 GLU A N 1
ATOM 724 C CA . GLU A 1 90 ? 30.994 -5.449 -11.962 1.00 59.69 90 GLU A CA 1
ATOM 725 C C . GLU A 1 90 ? 30.053 -4.569 -11.115 1.00 59.69 90 GLU A C 1
ATOM 727 O O . GLU A 1 90 ? 29.659 -4.942 -10.013 1.00 59.69 90 GLU A O 1
ATOM 732 N N . HIS A 1 91 ? 29.652 -3.404 -11.638 1.00 65.88 91 HIS A N 1
ATOM 733 C CA . HIS A 1 91 ? 28.751 -2.468 -10.981 1.00 65.88 91 HIS A CA 1
ATOM 734 C C . HIS A 1 91 ? 27.631 -2.036 -11.936 1.00 65.88 91 HIS A C 1
ATOM 736 O O . HIS A 1 91 ? 27.745 -1.031 -12.634 1.00 65.88 91 HIS A O 1
ATOM 742 N N . ILE A 1 92 ? 26.519 -2.777 -11.952 1.00 73.75 92 ILE A N 1
ATOM 743 C CA . ILE A 1 92 ? 25.341 -2.431 -12.765 1.00 73.75 92 ILE A CA 1
ATOM 744 C C . ILE A 1 92 ? 24.502 -1.289 -12.156 1.00 73.75 92 ILE A C 1
ATOM 746 O O . ILE A 1 92 ? 23.827 -0.554 -12.872 1.00 73.75 92 ILE A O 1
ATOM 750 N N . TYR A 1 93 ? 24.574 -1.081 -10.835 1.00 73.50 93 TYR A N 1
ATOM 751 C CA . TYR A 1 93 ? 23.778 -0.074 -10.116 1.00 73.50 93 TYR A CA 1
ATOM 752 C C . TYR A 1 93 ? 23.952 1.374 -10.621 1.00 73.50 93 TYR A C 1
ATOM 754 O O . TYR A 1 93 ? 22.938 2.060 -10.756 1.00 73.50 93 TYR A O 1
ATOM 762 N N . PRO A 1 94 ? 25.162 1.860 -10.964 1.00 76.00 94 PRO A N 1
ATOM 763 C CA . PRO A 1 94 ? 25.349 3.182 -11.568 1.00 76.00 94 PRO A CA 1
ATOM 764 C C . PRO A 1 94 ? 24.733 3.330 -12.969 1.00 76.00 94 PRO A C 1
ATOM 766 O O . PRO A 1 94 ? 24.505 4.449 -13.417 1.00 76.00 94 PRO A O 1
ATOM 769 N N . LEU A 1 95 ? 24.476 2.219 -13.669 1.00 73.56 95 LEU A N 1
ATOM 770 C CA . LEU A 1 95 ? 23.930 2.192 -15.033 1.00 73.56 95 LEU A CA 1
ATOM 771 C C . LEU A 1 95 ? 22.397 2.077 -15.058 1.00 73.56 95 LEU A C 1
ATOM 773 O O . LEU A 1 95 ? 21.784 2.132 -16.126 1.00 73.56 95 LEU A O 1
ATOM 777 N N . ILE A 1 96 ? 21.780 1.897 -13.890 1.00 78.44 96 ILE A N 1
ATOM 778 C CA . ILE A 1 96 ? 20.351 1.662 -13.720 1.00 78.44 96 ILE A CA 1
ATOM 779 C C . ILE A 1 96 ? 19.698 2.869 -13.039 1.00 78.44 96 ILE A C 1
ATOM 781 O O . ILE A 1 96 ? 20.266 3.482 -12.136 1.00 78.44 96 ILE A O 1
ATOM 785 N N . ASP A 1 97 ? 18.464 3.186 -13.445 1.00 78.50 97 ASP A N 1
ATOM 786 C CA . ASP A 1 97 ? 17.669 4.250 -12.823 1.00 78.50 97 ASP A CA 1
ATOM 787 C C . ASP A 1 97 ? 17.492 3.958 -11.312 1.00 78.50 97 ASP A C 1
ATOM 789 O O . ASP A 1 97 ? 17.115 2.834 -10.956 1.00 78.50 97 ASP A O 1
ATOM 793 N N . PRO A 1 98 ? 17.714 4.942 -10.412 1.00 73.44 98 PRO A N 1
ATOM 794 C CA . PRO A 1 98 ? 17.622 4.754 -8.959 1.00 73.44 98 PRO A CA 1
ATOM 795 C C . PRO A 1 98 ? 16.318 4.108 -8.477 1.00 73.44 98 PRO A C 1
ATOM 797 O O . PRO A 1 98 ? 16.276 3.503 -7.405 1.00 73.44 98 PRO A O 1
ATOM 800 N N . ARG A 1 99 ? 15.242 4.189 -9.271 1.00 75.38 99 ARG A N 1
ATOM 801 C CA . ARG A 1 99 ? 13.986 3.477 -9.016 1.00 75.38 99 ARG A CA 1
ATOM 802 C C . ARG A 1 99 ? 14.171 1.968 -8.813 1.00 75.38 99 ARG A C 1
ATOM 804 O O . ARG A 1 99 ? 13.414 1.391 -8.041 1.00 75.38 99 ARG A O 1
ATOM 811 N N . PHE A 1 100 ? 15.112 1.342 -9.516 1.00 74.88 100 PHE A N 1
ATOM 812 C CA . PHE A 1 100 ? 15.326 -0.109 -9.494 1.00 74.88 100 PHE A CA 1
ATOM 813 C C . PHE A 1 100 ? 16.413 -0.545 -8.503 1.00 74.88 100 PHE A C 1
ATOM 815 O O . PHE A 1 100 ? 16.651 -1.739 -8.355 1.00 74.88 100 PHE A O 1
ATOM 822 N N . HIS A 1 101 ? 17.061 0.393 -7.798 1.00 73.56 101 HIS A N 1
ATOM 823 C CA . HIS A 1 101 ? 18.005 0.062 -6.716 1.00 73.56 101 HIS A CA 1
ATOM 824 C C . HIS A 1 101 ? 17.297 -0.623 -5.547 1.00 73.56 101 HIS A C 1
ATOM 826 O O . HIS A 1 101 ? 17.893 -1.402 -4.808 1.00 73.56 101 HIS A O 1
ATOM 832 N N . TYR A 1 102 ? 16.007 -0.337 -5.395 1.00 62.44 102 TYR A N 1
ATOM 833 C CA . TYR A 1 102 ? 15.155 -0.919 -4.379 1.00 62.44 102 TYR A CA 1
ATOM 834 C C . TYR A 1 102 ? 14.191 -1.897 -5.047 1.00 62.44 102 TYR A C 1
ATOM 836 O O . TYR A 1 102 ? 13.462 -1.529 -5.968 1.00 62.44 102 TYR A O 1
ATOM 844 N N . GLY A 1 103 ? 14.176 -3.145 -4.577 1.00 62.09 103 GLY A N 1
ATOM 845 C CA . GLY A 1 103 ? 13.215 -4.144 -5.043 1.00 62.09 103 GLY A CA 1
ATOM 846 C C . GLY A 1 103 ? 11.768 -3.707 -4.796 1.00 62.09 103 GLY A C 1
ATOM 847 O O . GLY A 1 103 ? 11.486 -2.866 -3.935 1.00 62.09 103 GLY A O 1
ATOM 848 N N . GLU A 1 104 ? 10.825 -4.290 -5.540 1.00 63.22 104 GLU A N 1
ATOM 849 C CA . GLU A 1 104 ? 9.404 -4.003 -5.345 1.00 63.22 104 GLU A CA 1
ATOM 850 C C . GLU A 1 104 ? 8.958 -4.449 -3.942 1.00 63.22 104 GLU A C 1
ATOM 852 O O . GLU A 1 104 ? 8.728 -5.625 -3.657 1.00 63.22 104 GLU A O 1
ATOM 857 N N . LEU A 1 105 ? 8.831 -3.490 -3.023 1.00 56.62 105 LEU A N 1
ATOM 858 C CA . LEU A 1 105 ? 8.233 -3.730 -1.717 1.00 56.62 105 LEU A CA 1
ATOM 859 C C . LEU A 1 105 ? 6.771 -4.129 -1.912 1.00 56.62 105 LEU A C 1
ATOM 861 O O . LEU A 1 105 ? 5.992 -3.392 -2.520 1.00 56.62 105 LEU A O 1
ATOM 865 N N . ARG A 1 106 ? 6.375 -5.271 -1.330 1.00 61.69 106 ARG A N 1
ATOM 866 C CA . ARG A 1 106 ? 4.969 -5.698 -1.291 1.00 61.69 106 ARG A CA 1
ATOM 867 C C . ARG A 1 106 ? 4.107 -4.511 -0.869 1.00 61.69 106 ARG A C 1
ATOM 869 O O . ARG A 1 106 ? 4.391 -3.882 0.153 1.00 61.69 106 ARG A O 1
ATOM 876 N N . LEU A 1 107 ? 3.043 -4.237 -1.626 1.00 59.91 107 LEU A N 1
ATOM 877 C CA . LEU A 1 107 ? 2.195 -3.049 -1.459 1.00 59.91 107 LEU A CA 1
ATOM 878 C C . LEU A 1 107 ? 1.740 -2.840 -0.000 1.00 59.91 107 LEU A C 1
ATOM 880 O O . LEU A 1 107 ? 1.642 -1.714 0.475 1.00 59.91 107 LEU A O 1
ATOM 884 N N . SER A 1 108 ? 1.533 -3.930 0.748 1.00 56.03 108 SER A N 1
ATOM 885 C CA . SER A 1 108 ? 1.201 -3.898 2.177 1.00 56.03 108 SER A CA 1
ATOM 886 C C . SER A 1 108 ? 2.323 -3.347 3.065 1.00 56.03 108 SER A C 1
ATOM 888 O O . SER A 1 108 ? 2.044 -2.576 3.982 1.00 56.03 108 SER A O 1
ATOM 890 N N . ARG A 1 109 ? 3.585 -3.709 2.807 1.00 60.41 109 ARG A N 1
ATOM 891 C CA . ARG A 1 109 ? 4.758 -3.180 3.519 1.00 60.41 109 ARG A CA 1
ATOM 892 C C . ARG A 1 109 ? 5.030 -1.739 3.118 1.00 60.41 109 ARG A C 1
ATOM 894 O O . ARG A 1 109 ? 5.249 -0.917 3.999 1.00 60.41 109 ARG A O 1
ATOM 901 N N . LEU A 1 110 ? 4.914 -1.422 1.828 1.00 65.62 110 LEU A N 1
ATOM 902 C CA . LEU A 1 110 ? 5.032 -0.048 1.344 1.00 65.62 110 LEU A CA 1
ATOM 903 C C . LEU A 1 110 ? 3.984 0.857 2.002 1.00 65.62 110 LEU A C 1
ATOM 905 O O . LEU A 1 110 ? 4.333 1.909 2.515 1.00 65.62 110 LEU A O 1
ATOM 909 N N . ASN A 1 111 ? 2.729 0.410 2.096 1.00 61.91 111 ASN A N 1
ATOM 910 C CA . ASN A 1 111 ? 1.663 1.144 2.779 1.00 61.91 111 ASN A CA 1
ATOM 911 C C . ASN A 1 111 ? 1.922 1.340 4.282 1.00 61.91 111 ASN A C 1
ATOM 913 O O . ASN A 1 111 ? 1.530 2.368 4.829 1.00 61.91 111 ASN A O 1
ATOM 917 N N . LYS A 1 112 ? 2.553 0.375 4.965 1.00 59.25 112 LYS A N 1
ATOM 918 C CA . LYS A 1 112 ? 2.941 0.509 6.383 1.00 59.25 112 LYS A CA 1
ATOM 919 C C . LYS A 1 112 ? 4.087 1.502 6.555 1.00 59.25 112 LYS A C 1
ATOM 921 O O . LYS A 1 112 ? 4.000 2.377 7.406 1.00 59.25 112 LYS A O 1
ATOM 926 N N . ILE A 1 113 ? 5.116 1.395 5.718 1.00 65.38 113 ILE A N 1
ATOM 927 C CA . ILE A 1 113 ? 6.260 2.312 5.706 1.00 65.38 113 ILE A CA 1
ATOM 928 C C . ILE A 1 113 ? 5.797 3.732 5.370 1.00 65.38 113 ILE A C 1
ATOM 930 O O . ILE A 1 113 ? 6.218 4.678 6.021 1.00 65.38 113 ILE A O 1
ATOM 934 N N . TYR A 1 114 ? 4.886 3.890 4.407 1.00 59.38 114 TYR A N 1
ATOM 935 C CA . TYR A 1 114 ? 4.340 5.198 4.059 1.00 59.38 114 TYR A CA 1
ATOM 936 C C . TYR A 1 114 ? 3.522 5.786 5.207 1.00 59.38 114 TYR A C 1
ATOM 938 O O . TYR A 1 114 ? 3.731 6.940 5.544 1.00 59.38 114 TYR A O 1
ATOM 946 N N . LEU A 1 115 ? 2.658 4.988 5.849 1.00 60.00 115 LEU A N 1
ATOM 947 C CA . LEU A 1 115 ? 1.866 5.423 7.005 1.00 60.00 115 LEU A CA 1
ATOM 948 C C . LEU A 1 115 ? 2.742 5.859 8.190 1.00 60.00 115 LEU A C 1
ATOM 950 O O . LEU A 1 115 ? 2.406 6.820 8.871 1.00 60.00 115 LEU A O 1
ATOM 954 N N . LEU A 1 116 ? 3.836 5.138 8.442 1.00 60.09 116 LEU A N 1
ATOM 955 C CA . LEU A 1 116 ? 4.713 5.378 9.589 1.00 60.09 116 LEU A CA 1
ATOM 956 C C . LEU A 1 116 ? 5.749 6.477 9.332 1.00 60.09 116 LEU A C 1
ATOM 958 O O . LEU A 1 116 ? 6.130 7.172 10.267 1.00 60.09 116 LEU A O 1
ATOM 962 N N . TRP A 1 117 ? 6.221 6.628 8.091 1.00 58.53 117 TRP A N 1
ATOM 963 C CA . TRP A 1 117 ? 7.414 7.430 7.797 1.00 58.53 117 TRP A CA 1
ATOM 964 C C . TRP A 1 117 ? 7.149 8.675 6.944 1.00 58.53 117 TRP A C 1
ATOM 966 O O . TRP A 1 117 ? 7.951 9.609 6.970 1.00 58.53 117 TRP A O 1
ATOM 976 N N . LYS A 1 118 ? 6.037 8.737 6.197 1.00 53.78 118 LYS A N 1
ATOM 977 C CA . LYS A 1 118 ? 5.648 9.939 5.446 1.00 53.78 118 LYS A CA 1
ATOM 978 C C . LYS A 1 118 ? 4.268 10.418 5.869 1.00 53.78 118 LYS A C 1
ATOM 980 O O . LYS A 1 118 ? 3.273 9.716 5.753 1.00 53.78 118 LYS A O 1
ATOM 985 N N . THR A 1 119 ? 4.225 11.666 6.325 1.00 53.44 119 THR A N 1
ATOM 986 C CA . THR A 1 119 ? 2.997 12.404 6.628 1.00 53.44 119 THR A CA 1
ATOM 987 C C . THR A 1 119 ? 1.938 12.224 5.525 1.00 53.44 119 THR A C 1
ATOM 989 O O . THR A 1 119 ? 2.292 12.105 4.346 1.00 53.44 119 THR A O 1
ATOM 992 N N . PRO A 1 120 ? 0.633 12.253 5.867 1.00 51.53 120 PRO A N 1
ATOM 993 C CA . PRO A 1 120 ? -0.480 11.884 4.974 1.00 51.53 120 PRO A CA 1
ATOM 994 C C . PRO A 1 120 ? -0.659 12.778 3.727 1.00 51.53 120 PRO A C 1
ATOM 996 O O . PRO A 1 120 ? -1.623 12.628 2.984 1.00 51.53 120 PRO A O 1
ATOM 999 N N . LEU A 1 121 ? 0.259 13.712 3.472 1.00 49.75 121 LEU A N 1
ATOM 1000 C CA . LEU A 1 121 ? 0.120 14.813 2.521 1.00 49.75 121 LEU A CA 1
ATOM 1001 C C . LEU A 1 121 ? 0.806 14.583 1.165 1.00 49.75 121 LEU A C 1
ATOM 1003 O O . LEU A 1 121 ? 0.640 15.399 0.256 1.00 49.75 121 LEU A O 1
ATOM 1007 N N . ARG A 1 122 ? 1.570 13.496 0.976 1.00 46.88 122 ARG A N 1
ATOM 1008 C CA . ARG A 1 122 ? 2.356 13.295 -0.257 1.00 46.88 122 ARG A CA 1
ATOM 1009 C C . ARG A 1 122 ? 1.847 12.146 -1.134 1.00 46.88 122 ARG A C 1
ATOM 1011 O O . ARG A 1 122 ? 2.518 11.148 -1.320 1.00 46.88 122 ARG A O 1
ATOM 1018 N N . GLY A 1 123 ? 0.671 12.324 -1.734 1.00 49.94 123 GLY A N 1
ATOM 1019 C CA . GLY A 1 123 ? 0.334 11.832 -3.085 1.00 49.94 123 GLY A CA 1
ATOM 1020 C C . GLY A 1 123 ? 0.291 10.322 -3.383 1.00 49.94 123 GLY A C 1
ATOM 1021 O O . GLY A 1 123 ? -0.131 9.965 -4.478 1.00 49.94 123 GLY A O 1
ATOM 1022 N N . TYR A 1 124 ? 0.681 9.424 -2.474 1.00 47.56 124 TYR A N 1
ATOM 1023 C CA . TYR A 1 124 ? 0.543 7.977 -2.666 1.00 47.56 124 TYR A CA 1
ATOM 1024 C C . TYR A 1 124 ? -0.452 7.398 -1.665 1.00 47.56 124 TYR A C 1
ATOM 1026 O O . TYR A 1 124 ? -0.090 6.829 -0.639 1.00 47.56 124 TYR A O 1
ATOM 1034 N N . VAL A 1 125 ? -1.738 7.549 -1.976 1.00 50.25 125 VAL A N 1
ATOM 1035 C CA . VAL A 1 125 ? -2.837 6.984 -1.183 1.00 50.25 125 VAL A CA 1
ATOM 1036 C C . VAL A 1 125 ? -3.324 5.687 -1.837 1.00 50.25 125 VAL A C 1
ATOM 1038 O O . VAL A 1 125 ? -4.508 5.481 -2.060 1.00 50.25 125 VAL A O 1
ATOM 1041 N N . SER A 1 126 ? -2.401 4.773 -2.160 1.00 45.94 126 SER A N 1
ATOM 1042 C CA . SER A 1 126 ? -2.732 3.482 -2.799 1.00 45.94 126 SER A CA 1
ATOM 1043 C C . SER A 1 126 ? -3.469 2.503 -1.870 1.00 45.94 126 SER A C 1
ATOM 1045 O O . SER A 1 126 ? -3.765 1.376 -2.265 1.00 45.94 126 SER A O 1
ATOM 1047 N N . ARG A 1 127 ? -3.741 2.882 -0.617 1.00 45.22 127 ARG A N 1
ATOM 1048 C CA . ARG A 1 127 ? -4.317 1.979 0.386 1.00 45.22 127 ARG A CA 1
ATOM 1049 C C . ARG A 1 127 ? -5.848 1.871 0.324 1.00 45.22 127 ARG A C 1
ATOM 1051 O O . ARG A 1 127 ? -6.389 0.959 0.932 1.00 45.22 127 ARG A O 1
ATOM 1058 N N . TRP A 1 128 ? -6.539 2.734 -0.425 1.00 49.38 128 TRP A N 1
ATOM 1059 C CA . TRP A 1 128 ? -7.996 2.881 -0.310 1.00 49.38 128 TRP A CA 1
ATOM 1060 C C . TRP A 1 128 ? -8.681 2.954 -1.668 1.00 49.38 128 TRP A C 1
ATOM 1062 O O . TRP A 1 128 ? -9.366 3.918 -1.980 1.00 49.38 128 TRP A O 1
ATOM 1072 N N . ASN A 1 129 ? -8.525 1.909 -2.481 1.00 46.91 129 ASN A N 1
ATOM 1073 C CA . ASN A 1 129 ? -9.386 1.750 -3.657 1.00 46.91 129 ASN A CA 1
ATOM 1074 C C . ASN A 1 129 ? -10.845 1.428 -3.264 1.00 46.91 129 ASN A C 1
ATOM 1076 O O . ASN A 1 129 ? -11.737 1.470 -4.101 1.00 46.91 129 ASN A O 1
ATOM 1080 N N . GLN A 1 130 ? -11.096 1.126 -1.984 1.00 52.62 130 GLN A N 1
ATOM 1081 C CA . GLN A 1 130 ? -12.416 0.890 -1.413 1.00 52.62 130 GLN A CA 1
ATOM 1082 C C . GLN A 1 130 ? -12.506 1.597 -0.060 1.00 52.62 130 GLN A C 1
ATOM 1084 O O . GLN A 1 130 ? -12.165 1.031 0.972 1.00 52.62 130 GLN A O 1
ATOM 1089 N N . TYR A 1 131 ? -13.010 2.832 -0.043 1.00 57.72 131 TYR A N 1
ATOM 1090 C CA . TYR A 1 131 ? -13.434 3.489 1.201 1.00 57.72 131 TYR A CA 1
ATOM 1091 C C . TYR A 1 131 ? -14.424 2.626 2.012 1.00 57.72 131 TYR A C 1
ATOM 1093 O O . TYR A 1 131 ? -14.496 2.750 3.231 1.00 57.72 131 TYR A O 1
ATOM 1101 N N . GLY A 1 132 ? -15.115 1.692 1.347 1.00 58.09 132 GLY A N 1
ATOM 1102 C CA . GLY A 1 132 ? -16.008 0.718 1.966 1.00 58.09 132 GLY A CA 1
ATOM 1103 C C . GLY A 1 132 ? -15.360 -0.171 3.030 1.00 58.09 132 GLY A C 1
ATOM 1104 O O . GLY A 1 132 ? -15.993 -0.384 4.056 1.00 58.09 132 GLY A O 1
ATOM 1105 N N . SER A 1 133 ? -14.118 -0.648 2.865 1.00 63.94 133 SER A N 1
ATOM 1106 C CA . SER A 1 133 ? -13.526 -1.580 3.847 1.00 63.94 133 SER A CA 1
ATOM 1107 C C . SER A 1 133 ? -13.214 -0.914 5.190 1.00 63.94 133 SER A C 1
ATOM 1109 O O . SER A 1 133 ? -13.361 -1.529 6.237 1.00 63.94 133 SER A O 1
ATOM 1111 N N . PHE A 1 134 ? -12.874 0.374 5.191 1.00 64.75 134 PHE A N 1
ATOM 1112 C CA . PHE A 1 134 ? -12.675 1.121 6.431 1.00 64.75 134 PHE A CA 1
ATOM 1113 C C . PHE A 1 134 ? -13.956 1.381 7.194 1.00 64.75 134 PHE A C 1
ATOM 1115 O O . PHE A 1 134 ? -13.968 1.246 8.417 1.00 64.75 134 PHE A O 1
ATOM 1122 N N . PHE A 1 135 ? -15.020 1.755 6.485 1.00 69.38 135 PHE A N 1
ATOM 1123 C CA . PHE A 1 135 ? -16.317 1.887 7.125 1.00 69.38 135 PHE A CA 1
ATOM 1124 C C . PHE A 1 135 ? -16.796 0.533 7.621 1.00 69.38 135 PHE A C 1
ATOM 1126 O O . PHE A 1 135 ? -17.267 0.465 8.744 1.00 69.38 135 PHE A O 1
ATOM 1133 N N . GLN A 1 136 ? -16.607 -0.544 6.857 1.00 74.62 136 GLN A N 1
AT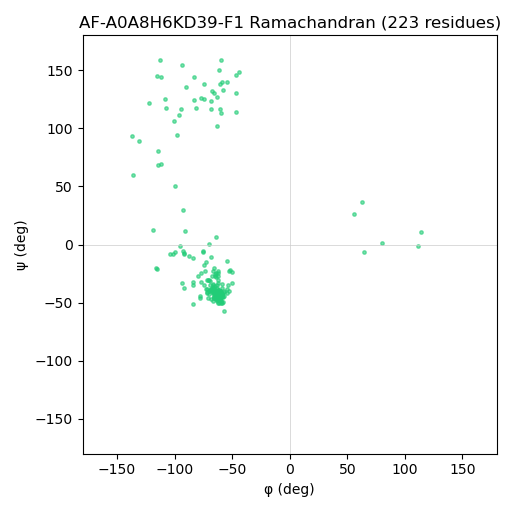OM 1134 C CA . GLN A 1 136 ? -17.000 -1.872 7.311 1.00 74.62 136 GLN A CA 1
ATOM 1135 C C . GLN A 1 136 ? -16.260 -2.297 8.575 1.00 74.62 136 GLN A C 1
ATOM 1137 O O . GLN A 1 136 ? -16.929 -2.639 9.539 1.00 74.62 136 GLN A O 1
ATOM 1142 N N . ASP A 1 137 ? -14.933 -2.197 8.632 1.00 75.81 137 ASP A N 1
ATOM 1143 C CA . ASP A 1 137 ? -14.196 -2.644 9.816 1.00 75.81 137 ASP A CA 1
ATOM 1144 C C . ASP A 1 137 ? -14.510 -1.768 11.041 1.00 75.81 137 ASP A C 1
ATOM 1146 O O . ASP A 1 137 ? -14.848 -2.281 12.106 1.00 75.81 137 ASP A O 1
ATOM 1150 N N . ASN A 1 138 ? -14.464 -0.437 10.909 1.00 78.06 138 ASN A N 1
ATOM 1151 C CA . ASN A 1 138 ? -14.681 0.456 12.054 1.00 78.06 138 ASN A CA 1
ATOM 1152 C C . ASN A 1 138 ? -16.146 0.471 12.509 1.00 78.06 138 ASN A C 1
ATOM 1154 O O . ASN A 1 138 ? -16.409 0.438 13.712 1.00 78.06 138 ASN A O 1
ATOM 1158 N N . LEU A 1 139 ? -17.107 0.479 11.577 1.00 82.38 139 LEU A N 1
ATOM 1159 C CA . LEU A 1 139 ? -18.525 0.396 11.934 1.00 82.38 139 LEU A CA 1
ATOM 1160 C C . LEU A 1 139 ? -18.890 -0.995 12.447 1.00 82.38 139 LEU A C 1
ATOM 1162 O O . LEU A 1 139 ? -19.752 -1.073 13.313 1.00 82.38 139 LEU A O 1
ATOM 1166 N N . ALA A 1 140 ? -18.235 -2.072 11.999 1.00 86.31 140 ALA A N 1
ATOM 1167 C CA . ALA A 1 140 ? -18.447 -3.404 12.567 1.00 86.31 140 ALA A CA 1
ATOM 1168 C C . ALA A 1 140 ? -18.015 -3.460 14.038 1.00 86.31 140 ALA A C 1
ATOM 1170 O O . ALA A 1 140 ? -18.771 -3.960 14.870 1.00 86.31 140 ALA A O 1
ATOM 1171 N N . TRP A 1 141 ? -16.856 -2.891 14.389 1.00 83.88 141 TRP A N 1
ATOM 1172 C CA . TRP A 1 141 ? -16.418 -2.794 15.789 1.00 83.88 141 TRP A CA 1
ATOM 1173 C C . TRP A 1 141 ? -17.372 -1.955 16.649 1.00 83.88 141 TRP A C 1
ATOM 1175 O O . TRP A 1 141 ? -17.725 -2.366 17.759 1.00 83.88 141 TRP A O 1
ATOM 1185 N N . VAL A 1 142 ? -17.838 -0.809 16.139 1.00 88.00 142 VAL A N 1
ATOM 1186 C CA . VAL A 1 142 ? -18.830 0.030 16.837 1.00 88.00 142 VAL A CA 1
ATOM 1187 C C . VAL A 1 142 ? -20.177 -0.688 16.972 1.00 88.00 142 VAL A C 1
ATOM 1189 O O . VAL A 1 142 ? -20.757 -0.691 18.058 1.00 88.00 142 VAL A O 1
ATOM 1192 N N . ALA A 1 143 ? -20.664 -1.339 15.915 1.00 88.31 143 ALA A N 1
ATOM 1193 C CA . ALA A 1 143 ? -21.924 -2.078 15.921 1.00 88.31 143 ALA A CA 1
ATOM 1194 C C . ALA A 1 143 ? -21.872 -3.258 16.898 1.00 88.31 143 ALA A C 1
ATOM 1196 O O . ALA A 1 143 ? -22.756 -3.385 17.740 1.00 88.31 143 ALA A O 1
ATOM 1197 N N . SER A 1 144 ? -20.804 -4.060 16.862 1.00 91.06 144 SER A N 1
ATOM 1198 C CA . SER A 1 144 ? -20.600 -5.171 17.798 1.00 91.06 144 SER A CA 1
ATOM 1199 C C . SER A 1 144 ? -20.569 -4.690 19.251 1.00 91.06 144 SER A C 1
ATOM 1201 O O . SER A 1 144 ? -21.186 -5.303 20.122 1.00 91.06 144 SER A O 1
ATOM 1203 N N . SER A 1 145 ? -19.889 -3.572 19.516 1.00 88.56 145 SER A N 1
ATOM 1204 C CA . SER A 1 145 ? -19.826 -2.984 20.860 1.00 88.56 145 SER A CA 1
ATOM 1205 C C . SER A 1 145 ? -21.196 -2.467 21.310 1.00 88.56 145 SER A C 1
ATOM 1207 O O . SER A 1 145 ? -21.591 -2.677 22.452 1.00 88.56 145 SER A O 1
ATOM 1209 N N . THR A 1 146 ? -21.955 -1.851 20.400 1.00 90.31 146 THR A N 1
ATOM 1210 C CA . THR A 1 146 ? -23.316 -1.353 20.663 1.00 90.31 146 THR A CA 1
ATOM 1211 C C . THR A 1 146 ? -24.280 -2.499 20.969 1.00 90.31 146 THR A C 1
ATOM 1213 O O . THR A 1 146 ? -25.068 -2.395 21.906 1.00 90.31 146 THR A O 1
ATOM 1216 N N . VAL A 1 147 ? -24.187 -3.616 20.239 1.00 93.81 147 VAL A N 1
ATOM 1217 C CA . VAL A 1 147 ? -24.981 -4.826 20.510 1.00 93.81 147 VAL A CA 1
ATOM 1218 C C . VAL A 1 147 ? -24.667 -5.377 21.901 1.00 93.81 147 VAL A C 1
ATOM 1220 O O . VAL A 1 147 ? -25.587 -5.656 22.665 1.00 93.81 147 VAL A O 1
ATOM 1223 N N . TYR A 1 148 ? -23.387 -5.477 22.272 1.00 90.94 148 TYR A N 1
ATOM 1224 C CA . TYR A 1 148 ? -23.001 -5.932 23.610 1.00 90.94 148 TYR A CA 1
ATOM 1225 C C . TYR A 1 148 ? -23.522 -4.999 24.714 1.00 90.94 148 TYR A C 1
ATOM 1227 O O . TYR A 1 148 ? -24.100 -5.457 25.699 1.00 90.94 148 TYR A O 1
ATOM 1235 N N . ILE A 1 149 ? -23.385 -3.683 24.528 1.00 90.12 149 ILE A N 1
ATOM 1236 C CA . ILE A 1 149 ? -23.917 -2.672 25.451 1.00 90.12 149 ILE A CA 1
ATOM 1237 C C . ILE A 1 149 ? -25.442 -2.799 25.593 1.00 90.12 149 ILE A C 1
ATOM 1239 O O . ILE A 1 149 ? -25.955 -2.738 26.711 1.00 90.12 149 ILE A O 1
ATOM 1243 N N . ALA A 1 150 ? -26.169 -3.034 24.496 1.00 91.25 150 ALA A N 1
ATOM 1244 C CA . ALA A 1 150 ? -27.614 -3.249 24.528 1.00 91.25 150 ALA A CA 1
ATOM 1245 C C . ALA A 1 150 ? -27.991 -4.490 25.352 1.00 91.25 150 ALA A C 1
ATOM 1247 O O . ALA A 1 150 ? -28.911 -4.421 26.165 1.00 91.25 150 ALA A O 1
ATOM 1248 N N . VAL A 1 151 ? -27.247 -5.595 25.225 1.00 93.75 151 VAL A N 1
ATOM 1249 C CA . VAL A 1 151 ? -27.451 -6.790 26.064 1.00 93.75 151 VAL A CA 1
ATOM 1250 C C . VAL A 1 151 ? -27.253 -6.455 27.546 1.00 93.75 151 VAL A C 1
ATOM 1252 O O . VAL A 1 151 ? -28.103 -6.794 28.372 1.00 93.75 151 VAL A O 1
ATOM 1255 N N . VAL A 1 152 ? -26.196 -5.719 27.900 1.00 91.00 152 VAL A N 1
ATOM 1256 C CA . VAL A 1 152 ? -25.971 -5.283 29.290 1.00 91.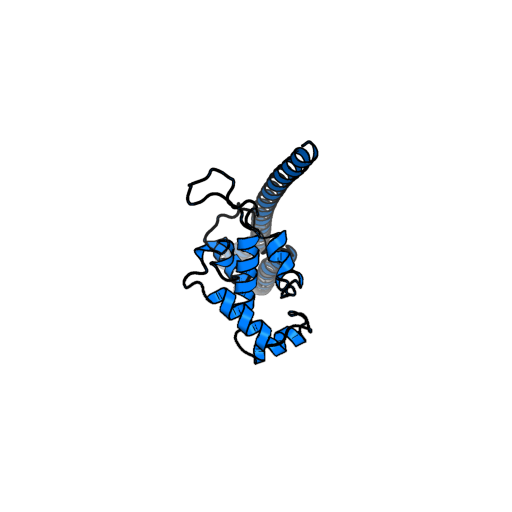00 152 VAL A CA 1
ATOM 1257 C C . VAL A 1 152 ? -27.114 -4.391 29.789 1.00 91.00 152 VAL A C 1
ATOM 1259 O O . VAL A 1 152 ? -27.600 -4.598 30.901 1.00 91.00 152 VAL A O 1
ATOM 1262 N N . LEU A 1 153 ? -27.604 -3.454 28.968 1.00 89.44 153 LEU A N 1
ATOM 1263 C CA . LEU A 1 153 ? -28.763 -2.621 29.308 1.00 89.44 153 LEU A CA 1
ATOM 1264 C C . LEU A 1 153 ? -30.018 -3.460 29.562 1.00 89.44 153 LEU A C 1
ATOM 1266 O O . LEU A 1 153 ? -30.731 -3.196 30.527 1.00 89.44 153 LEU A O 1
ATOM 1270 N N . THR A 1 154 ? -30.277 -4.491 28.754 1.00 90.31 154 THR A N 1
ATOM 1271 C CA . THR A 1 154 ? -31.433 -5.377 28.978 1.00 90.31 154 THR A CA 1
ATOM 1272 C C . THR A 1 154 ? -31.320 -6.152 30.293 1.00 90.31 154 THR A C 1
ATOM 1274 O O . THR A 1 154 ? -32.287 -6.220 31.049 1.00 90.31 154 THR A O 1
ATOM 1277 N N . ALA A 1 155 ? -30.133 -6.655 30.645 1.00 88.69 155 ALA A N 1
ATOM 1278 C CA . ALA A 1 155 ? -29.908 -7.298 31.941 1.00 88.69 155 ALA A CA 1
ATOM 1279 C C . ALA A 1 155 ? -30.063 -6.304 33.109 1.00 88.69 155 ALA A C 1
ATOM 1281 O O . ALA A 1 155 ? -30.598 -6.643 34.166 1.00 88.69 155 ALA A O 1
ATOM 1282 N N . MET A 1 156 ? -29.648 -5.052 32.907 1.00 87.50 156 MET A N 1
ATOM 1283 C CA . MET A 1 156 ? -29.792 -3.984 33.893 1.00 87.50 156 MET A CA 1
ATOM 1284 C C . MET A 1 156 ? -31.258 -3.592 34.119 1.00 87.50 156 MET A C 1
ATOM 1286 O O . MET A 1 156 ? -31.650 -3.362 35.263 1.00 87.50 156 MET A O 1
ATOM 1290 N N . GLN A 1 157 ? -32.082 -3.588 33.064 1.00 86.12 157 GLN A N 1
ATOM 1291 C CA . GLN A 1 157 ? -33.534 -3.398 33.170 1.00 86.12 157 GLN A CA 1
ATOM 1292 C C . GLN A 1 157 ? -34.172 -4.477 34.056 1.00 86.12 157 GLN A C 1
ATOM 1294 O O . GLN A 1 157 ? -34.976 -4.153 34.930 1.00 86.12 157 GLN A O 1
ATOM 1299 N N . VAL A 1 158 ? -33.759 -5.741 33.900 1.00 88.44 158 VAL A N 1
ATOM 1300 C CA . VAL A 1 158 ? -34.204 -6.843 34.773 1.00 88.44 158 VAL A CA 1
ATOM 1301 C C . VAL A 1 158 ? -33.746 -6.618 36.218 1.00 88.44 158 VAL A C 1
ATOM 1303 O O . VAL A 1 158 ? -34.534 -6.793 37.145 1.00 88.44 158 VAL A O 1
ATOM 1306 N N . GLY A 1 159 ? -32.507 -6.164 36.431 1.00 85.31 159 GLY A N 1
ATOM 1307 C CA . GLY A 1 159 ? -31.987 -5.833 37.762 1.00 85.31 159 GLY A CA 1
ATOM 1308 C C . GLY A 1 159 ? -32.779 -4.722 38.460 1.00 85.31 159 GLY A C 1
ATOM 1309 O O . GLY A 1 159 ? -33.150 -4.872 39.627 1.00 85.31 159 GLY A O 1
ATOM 1310 N N . LEU A 1 160 ? -33.101 -3.640 37.742 1.00 86.31 160 LEU A N 1
ATOM 1311 C CA . LEU A 1 160 ? -33.898 -2.518 38.256 1.00 86.31 160 LEU A CA 1
ATOM 1312 C C . LEU A 1 160 ? -35.334 -2.919 38.620 1.00 86.31 160 LEU A C 1
ATOM 1314 O O . LEU A 1 160 ? -35.912 -2.323 39.526 1.00 86.31 160 LEU A O 1
ATOM 1318 N N . ALA A 1 161 ? -35.890 -3.939 37.962 1.00 86.00 161 ALA A N 1
ATOM 1319 C CA . ALA A 1 161 ? -37.215 -4.471 38.274 1.00 86.00 161 ALA A CA 1
ATOM 1320 C C . ALA A 1 161 ? -37.257 -5.285 39.585 1.00 86.00 161 ALA A C 1
ATOM 1322 O O . ALA A 1 161 ? -38.335 -5.540 40.121 1.00 86.00 161 ALA A O 1
ATOM 1323 N N . THR A 1 162 ? -36.106 -5.694 40.134 1.00 85.88 162 THR A N 1
ATOM 1324 C CA . THR A 1 162 ? -36.056 -6.437 41.403 1.00 85.88 162 THR A CA 1
ATOM 1325 C C . THR A 1 162 ? -36.119 -5.511 42.619 1.00 85.88 162 THR A C 1
ATOM 1327 O O . THR A 1 162 ? -35.501 -4.449 42.655 1.00 85.88 162 THR A O 1
ATOM 1330 N N . ASN A 1 163 ? -36.792 -5.949 43.688 1.00 78.62 163 ASN A N 1
ATOM 1331 C CA . ASN A 1 163 ? -36.886 -5.180 44.936 1.00 78.62 163 ASN A CA 1
ATOM 1332 C C . ASN A 1 163 ? -35.535 -4.980 45.651 1.00 78.62 163 ASN A C 1
ATOM 1334 O O . ASN A 1 163 ? -35.397 -4.023 46.412 1.00 78.62 163 ASN A O 1
ATOM 1338 N N . ALA A 1 164 ? -34.558 -5.865 45.423 1.00 76.88 164 ALA A N 1
ATOM 1339 C CA . ALA A 1 164 ? -33.241 -5.811 46.058 1.00 76.88 164 ALA A CA 1
ATOM 1340 C C . ALA A 1 164 ? -32.320 -4.757 45.417 1.00 76.88 164 ALA A C 1
ATOM 1342 O O . ALA A 1 164 ? -31.707 -3.967 46.133 1.00 76.88 164 ALA A O 1
ATOM 1343 N N . LEU A 1 165 ? -32.246 -4.705 44.080 1.00 76.06 165 LEU A N 1
ATOM 1344 C CA . LEU A 1 165 ? -31.388 -3.747 43.371 1.00 76.06 165 LEU A CA 1
ATOM 1345 C C . LEU A 1 165 ? -32.123 -2.456 42.987 1.00 76.06 165 LEU A C 1
ATOM 1347 O O . LEU A 1 165 ? -31.529 -1.380 43.051 1.00 76.06 165 LEU A O 1
ATOM 1351 N N . GLY A 1 166 ? -33.418 -2.524 42.675 1.00 77.62 166 GLY A N 1
ATOM 1352 C CA . GLY A 1 166 ? -34.227 -1.365 42.290 1.00 77.62 166 GLY A CA 1
ATOM 1353 C C . GLY A 1 166 ? -34.395 -0.321 43.397 1.00 77.62 166 GLY A C 1
ATOM 1354 O O . GLY A 1 166 ? -34.571 0.855 43.095 1.00 77.62 166 GLY A O 1
ATOM 1355 N N . LYS A 1 167 ? -34.287 -0.708 44.677 1.00 80.44 167 LYS A N 1
ATOM 1356 C CA . LYS A 1 167 ? -34.369 0.215 45.829 1.00 80.44 167 LYS A CA 1
ATOM 1357 C C . LYS A 1 167 ? -33.023 0.838 46.224 1.00 80.44 167 LYS A C 1
ATOM 1359 O O . LYS A 1 167 ? -32.994 1.763 47.035 1.00 80.44 167 LYS A O 1
ATOM 1364 N N . SER A 1 168 ? -31.908 0.361 45.666 1.00 87.06 168 SER A N 1
ATOM 1365 C CA 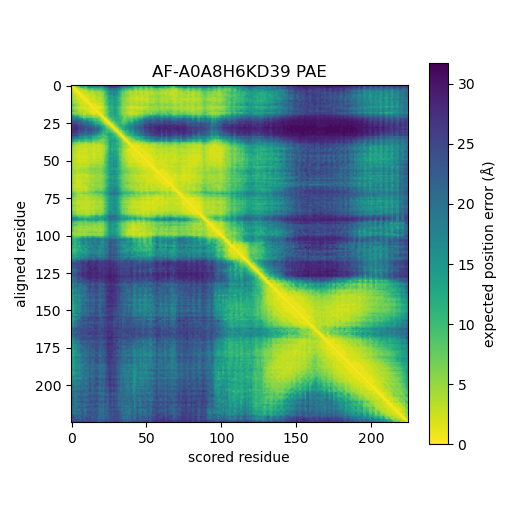. SER A 1 168 ? -30.578 0.906 45.948 1.00 87.06 168 SER A CA 1
ATOM 1366 C C . SER A 1 168 ? -30.315 2.164 45.118 1.00 87.06 168 SER A C 1
ATOM 1368 O O . SER A 1 168 ? -30.221 2.108 43.890 1.00 87.06 168 SER A O 1
ATOM 1370 N N . LYS A 1 169 ? -30.119 3.308 45.788 1.00 84.62 169 LYS A N 1
ATOM 1371 C CA . LYS A 1 169 ? -29.786 4.586 45.125 1.00 84.62 169 LYS A CA 1
ATOM 1372 C C . LYS A 1 169 ? -28.487 4.510 44.310 1.00 84.62 169 LYS A C 1
ATOM 1374 O O . LYS A 1 169 ? -28.388 5.133 43.256 1.00 84.62 169 LYS A O 1
ATOM 1379 N N . ALA A 1 170 ? -27.508 3.726 44.770 1.00 85.38 170 ALA A N 1
ATOM 1380 C CA . ALA A 1 170 ? -26.242 3.534 44.062 1.00 85.38 170 ALA A CA 1
ATOM 1381 C C . ALA A 1 170 ? -26.447 2.812 42.719 1.00 85.38 170 ALA A C 1
ATOM 1383 O O . ALA A 1 170 ? -25.870 3.207 41.708 1.00 85.38 170 ALA A O 1
ATOM 1384 N N . PHE A 1 171 ? -27.323 1.802 42.692 1.00 83.94 171 PHE A N 1
ATOM 1385 C CA . PHE A 1 171 ? -27.617 1.037 41.481 1.00 83.94 171 PHE A CA 1
ATOM 1386 C C . PHE A 1 171 ? -28.435 1.847 40.466 1.00 83.94 171 PHE A C 1
ATOM 1388 O O . PHE A 1 171 ? -28.153 1.798 39.268 1.00 83.94 171 PHE A O 1
ATOM 1395 N N . GLN A 1 172 ? -29.389 2.661 40.929 1.00 85.81 172 GLN A N 1
ATOM 1396 C CA . GLN A 1 172 ? -30.133 3.583 40.062 1.00 85.81 172 GLN A CA 1
ATOM 1397 C C . GLN A 1 172 ? -29.222 4.644 39.423 1.00 85.81 172 GLN A C 1
ATOM 1399 O O . GLN A 1 172 ? -29.318 4.886 38.222 1.00 85.81 172 GLN A O 1
ATOM 1404 N N . SER A 1 173 ? -28.299 5.229 40.197 1.00 87.62 173 SER A N 1
ATOM 1405 C CA . SER A 1 173 ? -27.325 6.204 39.684 1.00 87.62 173 SER A CA 1
ATOM 1406 C C . SER A 1 173 ? -26.394 5.589 38.631 1.00 87.62 173 SER A C 1
ATOM 1408 O O . SER A 1 173 ? -26.229 6.142 37.541 1.00 87.62 173 SER A O 1
ATOM 1410 N N . ALA A 1 174 ? -25.858 4.394 38.904 1.00 87.12 174 ALA A N 1
ATOM 1411 C CA . ALA A 1 174 ? -25.040 3.656 37.943 1.00 87.12 174 ALA A CA 1
ATOM 1412 C C . ALA A 1 174 ? -25.822 3.317 36.661 1.00 87.12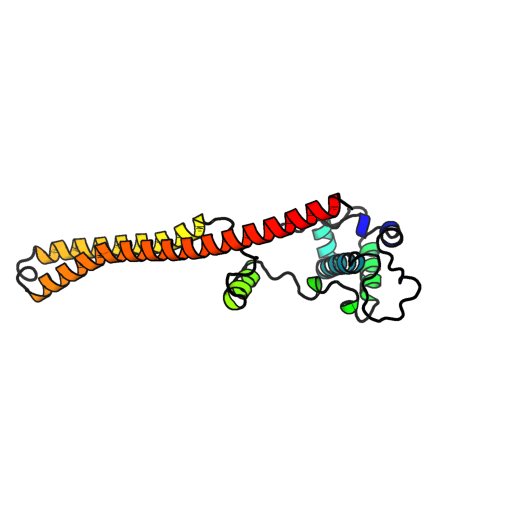 174 ALA A C 1
ATOM 1414 O O . ALA A 1 174 ? -25.290 3.458 35.561 1.00 87.12 174 ALA A O 1
ATOM 1415 N N . SER A 1 175 ? -27.098 2.936 36.792 1.00 87.62 175 SER A N 1
ATOM 1416 C CA . SER A 1 175 ? -27.972 2.632 35.651 1.00 87.62 175 SER A CA 1
ATOM 1417 C C . SER A 1 175 ? -28.251 3.849 34.780 1.00 87.62 175 SER A C 1
ATOM 1419 O O . SER A 1 175 ? -28.201 3.760 33.552 1.00 87.62 175 SER A O 1
ATOM 1421 N N . TYR A 1 176 ? -28.494 5.001 35.402 1.00 88.12 176 TYR A N 1
ATOM 1422 C CA . TYR A 1 176 ? -28.673 6.260 34.689 1.00 88.12 176 TYR A CA 1
ATOM 1423 C C . TYR A 1 176 ? -27.407 6.647 33.913 1.00 88.12 176 TYR A C 1
ATOM 1425 O O . TYR A 1 176 ? -27.470 6.876 32.703 1.00 88.12 176 TYR A O 1
ATOM 1433 N N . GLY A 1 177 ? -26.244 6.638 34.575 1.00 89.12 177 GLY A N 1
ATOM 1434 C CA . GLY A 1 177 ? -24.964 6.959 33.937 1.00 89.12 177 GLY A CA 1
ATOM 1435 C C . GLY A 1 177 ? -24.628 6.016 32.779 1.00 89.12 177 GLY A C 1
ATOM 1436 O O . GLY A 1 177 ? -24.241 6.467 31.700 1.00 89.12 177 GLY A O 1
ATOM 1437 N N . PHE A 1 178 ? -24.847 4.713 32.965 1.00 89.50 178 PHE A N 1
ATOM 1438 C CA . PHE A 1 178 ? -24.612 3.715 31.925 1.00 89.50 178 PHE A CA 1
ATOM 1439 C C . PHE A 1 178 ? -25.576 3.869 30.737 1.00 89.50 178 PHE A C 1
ATOM 1441 O O . PHE A 1 178 ? -25.156 3.730 29.589 1.00 89.50 178 PHE A O 1
ATOM 1448 N N . THR A 1 179 ? -26.839 4.234 30.979 1.00 89.69 179 THR A N 1
ATOM 1449 C CA . THR A 1 179 ? -27.820 4.505 29.910 1.00 89.69 179 THR A CA 1
ATOM 1450 C C . THR A 1 179 ? -27.403 5.708 29.065 1.00 89.69 179 THR A C 1
ATOM 1452 O O . THR A 1 179 ? -27.376 5.622 27.837 1.00 89.69 179 THR A O 1
ATOM 1455 N N . VAL A 1 180 ? -27.001 6.810 29.706 1.00 91.56 180 VAL A N 1
ATOM 1456 C CA . VAL A 1 180 ? -26.508 8.010 29.009 1.00 91.56 180 VAL A CA 1
ATOM 1457 C C . VAL A 1 180 ? -25.252 7.692 28.190 1.00 91.56 180 VAL A C 1
ATOM 1459 O O . VAL A 1 180 ? -25.168 8.069 27.019 1.00 91.56 180 VAL A O 1
ATOM 1462 N N . PHE A 1 181 ? -24.305 6.943 28.765 1.00 90.94 181 PHE A N 1
ATOM 1463 C CA . PHE A 1 181 ? -23.098 6.494 28.066 1.00 90.94 181 PHE A CA 1
ATOM 1464 C C . PHE A 1 181 ? -23.416 5.612 26.851 1.00 90.94 181 PHE A C 1
ATOM 1466 O O . PHE A 1 181 ? -22.815 5.777 25.794 1.00 90.94 181 PHE A O 1
ATOM 1473 N N . SER A 1 182 ? -24.386 4.711 26.973 1.00 89.88 182 SER A N 1
ATOM 1474 C CA . SER A 1 182 ? -24.761 3.776 25.908 1.00 89.88 182 SER A CA 1
ATOM 1475 C C . SER A 1 182 ? -25.403 4.458 24.699 1.00 89.88 182 SER A C 1
ATOM 1477 O O . SER A 1 182 ? -25.295 3.955 23.585 1.00 89.88 182 SER A O 1
ATOM 1479 N N . ILE A 1 183 ? -26.051 5.608 24.908 1.00 89.19 183 ILE A N 1
ATOM 1480 C CA . ILE A 1 183 ? -26.639 6.420 23.835 1.00 89.19 183 ILE A CA 1
ATOM 1481 C C . ILE A 1 183 ? -25.572 7.327 23.210 1.00 89.19 183 ILE A C 1
ATOM 1483 O O . ILE A 1 183 ? -25.401 7.347 21.991 1.00 89.19 183 ILE A O 1
ATOM 1487 N N . LEU A 1 184 ? -24.832 8.074 24.037 1.00 92.44 184 LEU A N 1
ATOM 1488 C CA . LEU A 1 184 ? -23.858 9.059 23.556 1.00 92.44 184 LEU A CA 1
ATOM 1489 C C . LEU A 1 184 ? -22.579 8.416 23.007 1.00 92.44 184 LEU A C 1
ATOM 1491 O O . LEU A 1 184 ? -22.009 8.928 22.047 1.00 92.44 184 LEU A O 1
ATOM 1495 N N . GLY A 1 185 ? -22.131 7.300 23.579 1.00 89.44 185 GLY A N 1
ATOM 1496 C CA . GLY A 1 185 ? -20.876 6.634 23.226 1.00 89.44 185 GLY A CA 1
ATOM 1497 C C . GLY A 1 185 ? -20.794 6.247 21.745 1.00 89.44 185 GLY A C 1
ATOM 1498 O O . GLY A 1 185 ? -19.885 6.720 21.058 1.00 89.44 185 GLY A O 1
ATOM 1499 N N . PRO A 1 186 ? -21.744 5.455 21.210 1.00 90.38 186 PRO A N 1
ATOM 1500 C CA . PRO A 1 186 ? -21.768 5.104 19.791 1.00 90.38 186 PRO A CA 1
ATOM 1501 C C . PRO A 1 186 ? -21.904 6.326 18.873 1.00 90.38 186 PRO A C 1
ATOM 1503 O O . PRO A 1 186 ? -21.216 6.398 17.856 1.00 90.38 186 PRO A O 1
ATOM 1506 N N . LEU A 1 187 ? -22.726 7.318 19.243 1.00 89.44 187 LEU A N 1
ATOM 1507 C CA . LEU A 1 187 ? -22.904 8.555 18.468 1.00 89.44 187 LEU A CA 1
ATOM 1508 C C . LEU A 1 187 ? -21.598 9.349 18.342 1.00 89.44 187 LEU A C 1
ATOM 1510 O O . LEU A 1 187 ? -21.221 9.755 17.241 1.00 89.44 187 LEU A O 1
ATOM 1514 N N . VAL A 1 188 ? -20.883 9.534 19.454 1.00 92.31 188 VAL A N 1
ATOM 1515 C CA . VAL A 1 188 ? -19.589 10.228 19.476 1.00 92.31 188 VAL A CA 1
ATOM 1516 C C . VAL A 1 188 ? -18.537 9.431 18.706 1.00 92.31 188 VAL A C 1
ATOM 1518 O O . VAL A 1 188 ? -17.789 10.019 17.926 1.00 92.31 188 VAL A O 1
ATOM 1521 N N . ALA A 1 189 ? -18.498 8.105 18.861 1.00 88.38 189 ALA A N 1
ATOM 1522 C CA . ALA A 1 189 ? -17.556 7.248 18.143 1.00 88.38 189 ALA A CA 1
ATOM 1523 C C . ALA A 1 189 ? -17.758 7.319 16.620 1.00 88.38 189 ALA A C 1
ATOM 1525 O O . ALA A 1 189 ? -16.794 7.533 15.881 1.00 88.38 189 ALA A O 1
ATOM 1526 N N . VAL A 1 190 ? -19.003 7.209 16.143 1.00 88.06 190 VAL A N 1
ATOM 1527 C CA . VAL A 1 190 ? -19.330 7.349 14.714 1.00 88.06 190 VAL A CA 1
ATOM 1528 C C . VAL A 1 190 ? -18.996 8.755 14.218 1.00 88.06 190 VAL A C 1
ATOM 1530 O O . VAL A 1 190 ? -18.361 8.893 13.173 1.00 88.06 190 VAL A O 1
ATOM 1533 N N . GLY A 1 191 ? -19.361 9.794 14.974 1.00 88.31 191 GLY A N 1
ATOM 1534 C CA . GLY A 1 191 ? -19.040 11.182 14.635 1.00 88.31 191 GLY A CA 1
ATOM 1535 C C . GLY A 1 191 ? -17.534 11.424 14.513 1.00 88.31 191 GLY A C 1
ATOM 1536 O O . GLY A 1 191 ? -17.083 12.051 13.556 1.00 88.31 191 GLY A O 1
ATOM 1537 N N . PHE A 1 192 ? -16.741 10.863 15.425 1.00 88.31 192 PHE A N 1
ATOM 1538 C CA . PHE A 1 192 ? -15.284 10.950 15.390 1.00 88.31 192 PHE A CA 1
ATOM 1539 C C . PHE A 1 192 ? -14.686 10.217 14.180 1.00 88.31 192 PHE A C 1
ATOM 1541 O O . PHE A 1 192 ? -13.855 10.786 13.469 1.00 88.31 192 PHE A O 1
ATOM 1548 N N . ILE A 1 193 ? -15.147 8.994 13.886 1.00 83.56 193 ILE A N 1
ATOM 1549 C CA . ILE A 1 193 ? -14.724 8.238 12.693 1.00 83.56 193 ILE A CA 1
ATOM 1550 C C . ILE A 1 193 ? -15.055 9.024 11.414 1.00 83.56 193 ILE A C 1
ATOM 1552 O O . ILE A 1 193 ? -14.205 9.151 10.529 1.00 83.56 193 ILE A O 1
ATOM 1556 N N . MET A 1 194 ? -16.255 9.604 11.334 1.00 83.69 194 MET A N 1
ATOM 1557 C CA . MET A 1 194 ? -16.680 10.446 10.211 1.00 83.69 194 MET A CA 1
ATOM 1558 C C . MET A 1 194 ? -15.839 11.721 10.087 1.00 83.69 194 MET A C 1
ATOM 1560 O O . MET A 1 194 ? -15.452 12.090 8.981 1.00 83.69 194 MET A O 1
ATOM 1564 N N . ALA A 1 195 ? -15.502 12.382 11.195 1.00 85.56 195 ALA A N 1
ATOM 1565 C CA . ALA A 1 195 ? -14.667 13.580 11.180 1.00 85.56 195 ALA A CA 1
ATOM 1566 C C . ALA A 1 195 ? -13.246 13.281 10.675 1.00 85.56 195 ALA A C 1
ATOM 1568 O O . ALA A 1 195 ? -12.735 13.994 9.807 1.00 85.56 195 ALA A O 1
ATOM 1569 N N . LEU A 1 196 ? -12.630 12.194 11.156 1.00 80.38 196 LEU A N 1
ATOM 1570 C CA . LEU A 1 196 ? -11.329 11.730 10.666 1.00 80.38 196 LEU A CA 1
ATOM 1571 C C . LEU A 1 196 ? -11.376 11.394 9.173 1.00 80.38 196 LEU A C 1
ATOM 1573 O O . LEU A 1 196 ? -10.470 11.768 8.422 1.00 80.38 196 LEU A O 1
ATOM 1577 N N . PHE A 1 197 ? -12.449 10.733 8.735 1.00 75.81 197 PHE A N 1
ATOM 1578 C CA . PHE A 1 197 ? -12.673 10.439 7.328 1.00 75.81 197 PHE A CA 1
ATOM 1579 C C . PHE A 1 197 ? -12.754 11.718 6.490 1.00 75.81 197 PHE A C 1
ATOM 1581 O O . PHE A 1 197 ? -12.028 11.843 5.505 1.00 75.81 197 PHE A O 1
ATOM 1588 N N . CYS A 1 198 ? -13.579 12.686 6.894 1.00 79.69 198 CYS A N 1
ATOM 1589 C CA . CYS A 1 198 ? -13.726 13.964 6.199 1.00 79.69 198 CYS A CA 1
ATOM 1590 C C . CYS A 1 198 ? -12.398 14.722 6.126 1.00 79.69 198 CYS A C 1
ATOM 1592 O O . CYS A 1 198 ? -12.021 15.194 5.055 1.00 79.69 198 CYS A O 1
ATOM 1594 N N . TYR A 1 199 ? -11.650 14.783 7.230 1.00 80.69 199 TYR A N 1
ATOM 1595 C CA . TYR A 1 199 ? -10.328 15.406 7.263 1.00 80.69 199 TYR A CA 1
ATOM 1596 C C . TYR A 1 199 ? -9.371 14.762 6.248 1.00 80.69 199 TYR A C 1
ATOM 1598 O O . TYR A 1 199 ? -8.753 15.453 5.433 1.00 80.69 199 TYR A O 1
ATOM 1606 N N . MET A 1 200 ? -9.273 13.430 6.246 1.00 70.19 200 MET A N 1
ATOM 1607 C CA . MET A 1 200 ? -8.433 12.711 5.284 1.00 70.19 200 MET A CA 1
ATOM 1608 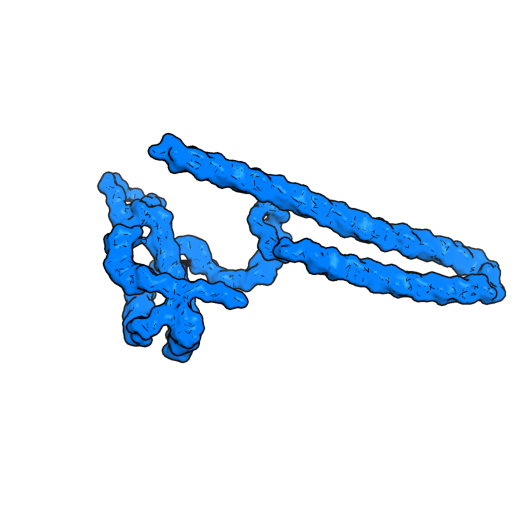C C . MET A 1 200 ? -8.915 12.891 3.842 1.00 70.19 200 MET A C 1
ATOM 1610 O O . MET A 1 200 ? -8.092 13.067 2.941 1.00 70.19 200 MET A O 1
ATOM 1614 N N . PHE A 1 201 ? -10.227 12.858 3.613 1.00 70.62 201 PHE A N 1
ATOM 1615 C CA . PHE A 1 201 ? -10.829 13.010 2.293 1.00 70.62 201 PHE A CA 1
ATOM 1616 C C . PHE A 1 201 ? -10.539 14.389 1.702 1.00 70.62 201 PHE A C 1
ATOM 1618 O O . PHE A 1 201 ? -10.062 14.475 0.573 1.00 70.62 201 PHE A O 1
ATOM 1625 N N . ILE A 1 202 ? -10.737 15.456 2.480 1.00 75.12 202 ILE A N 1
ATOM 1626 C CA . ILE A 1 202 ? -10.464 16.835 2.058 1.00 75.12 202 ILE A CA 1
ATOM 1627 C C . ILE A 1 202 ? -8.983 16.997 1.708 1.00 75.12 202 ILE A C 1
ATOM 1629 O O . ILE A 1 202 ? -8.650 17.487 0.628 1.00 75.12 202 ILE A O 1
ATOM 1633 N N . ASN A 1 203 ? -8.084 16.516 2.569 1.00 68.94 203 ASN A N 1
ATOM 1634 C CA . ASN A 1 203 ? -6.644 16.593 2.320 1.00 68.94 203 ASN A CA 1
ATOM 1635 C C . ASN A 1 203 ? -6.230 15.840 1.048 1.00 68.94 203 ASN A C 1
ATOM 1637 O O . ASN A 1 203 ? -5.439 16.348 0.247 1.00 68.94 203 ASN A O 1
ATOM 1641 N N . ASN A 1 204 ? -6.782 14.645 0.829 1.00 64.56 204 ASN A N 1
ATOM 1642 C CA . ASN A 1 204 ? -6.518 13.861 -0.374 1.00 64.56 204 ASN A CA 1
ATOM 1643 C C . ASN A 1 204 ? -7.084 14.546 -1.630 1.00 64.56 204 ASN A C 1
ATOM 1645 O O . ASN A 1 204 ? -6.403 14.635 -2.654 1.00 64.56 204 ASN A O 1
ATOM 1649 N N . TRP A 1 205 ? -8.293 15.099 -1.546 1.00 66.38 205 TRP A N 1
ATOM 1650 C CA . TRP A 1 205 ? -8.937 15.802 -2.652 1.00 66.38 205 TRP A CA 1
ATOM 1651 C C . TRP A 1 205 ? -8.157 17.055 -3.071 1.00 66.38 205 TRP A C 1
ATOM 1653 O O . TRP A 1 205 ? -7.881 17.242 -4.258 1.00 66.38 205 TRP A O 1
ATOM 1663 N N . ILE A 1 206 ? -7.696 17.860 -2.107 1.00 72.75 206 ILE A N 1
ATOM 1664 C CA . ILE A 1 206 ? -6.843 19.033 -2.363 1.00 72.75 206 ILE A CA 1
ATOM 1665 C C . ILE A 1 206 ? -5.527 18.610 -3.028 1.00 72.75 206 ILE A C 1
ATOM 1667 O O . ILE A 1 206 ? -5.109 19.196 -4.033 1.00 72.75 206 ILE A O 1
ATOM 1671 N N . SER A 1 207 ? -4.881 17.569 -2.501 1.00 66.00 207 SER A N 1
ATOM 1672 C CA . SER A 1 207 ? -3.644 17.024 -3.066 1.00 66.00 207 SER A CA 1
ATOM 1673 C C . SER A 1 207 ? -3.864 16.579 -4.518 1.00 66.00 207 SER A C 1
ATOM 1675 O O . SER A 1 207 ? -3.176 17.027 -5.434 1.00 66.00 207 SER A O 1
ATOM 1677 N N . THR A 1 208 ? -4.906 15.792 -4.768 1.00 63.94 208 THR A N 1
ATOM 1678 C CA . THR A 1 208 ? -5.237 15.287 -6.106 1.00 63.94 208 THR A CA 1
ATOM 1679 C C . THR A 1 208 ? -5.529 16.419 -7.092 1.00 63.94 208 THR A C 1
ATOM 1681 O O . THR A 1 208 ? -4.995 16.419 -8.203 1.00 63.94 208 THR A O 1
ATOM 1684 N N . ASN A 1 209 ? -6.307 17.425 -6.686 1.00 65.31 209 ASN A N 1
ATOM 1685 C CA . ASN A 1 209 ? -6.652 18.553 -7.550 1.00 65.31 209 ASN A CA 1
ATOM 1686 C C . ASN A 1 209 ? -5.423 19.421 -7.879 1.00 65.31 209 ASN A C 1
ATOM 1688 O O . ASN A 1 209 ? -5.221 19.832 -9.023 1.00 65.31 209 ASN A O 1
ATOM 1692 N N . THR A 1 210 ? -4.544 19.653 -6.901 1.00 69.56 210 THR A N 1
ATOM 1693 C CA . THR A 1 210 ? -3.310 20.426 -7.118 1.00 69.56 210 THR A CA 1
ATOM 1694 C C . THR A 1 210 ? -2.322 19.703 -8.038 1.00 69.56 210 THR A C 1
ATOM 1696 O O . THR A 1 210 ? -1.753 20.336 -8.933 1.00 69.56 210 THR A O 1
ATOM 1699 N N . TYR A 1 211 ? -2.149 18.384 -7.901 1.00 66.25 211 TYR A N 1
ATOM 1700 C CA . TYR A 1 211 ? -1.336 17.599 -8.840 1.00 66.25 211 TYR A CA 1
ATOM 1701 C C . TYR A 1 211 ? -1.975 17.511 -10.233 1.00 66.25 211 TYR A C 1
ATOM 1703 O O . TYR A 1 211 ? -1.259 17.613 -11.234 1.00 66.25 211 TYR A O 1
ATOM 1711 N N . GLY A 1 212 ? -3.303 17.376 -10.310 1.00 62.66 212 GLY A 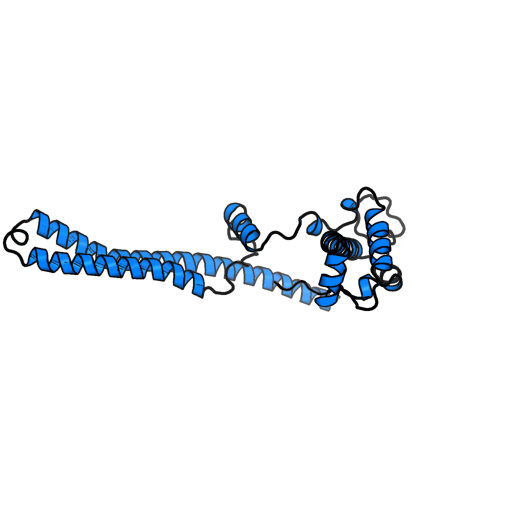N 1
ATOM 1712 C CA . GLY A 1 212 ? -4.056 17.364 -11.565 1.00 62.66 212 GLY A CA 1
ATOM 1713 C C . GLY A 1 212 ? -3.871 18.655 -12.361 1.00 62.66 212 GLY A C 1
ATOM 1714 O O . GLY A 1 212 ? -3.496 18.606 -13.534 1.00 62.66 212 GLY A O 1
ATOM 1715 N N . ARG A 1 213 ? -4.014 19.810 -11.701 1.00 68.75 213 ARG A N 1
ATOM 1716 C CA . ARG A 1 213 ? -3.790 21.130 -12.313 1.00 68.75 213 ARG A CA 1
ATOM 1717 C C . ARG A 1 213 ? -2.361 21.294 -12.833 1.00 68.75 213 ARG A C 1
ATOM 1719 O O . ARG A 1 213 ? -2.181 21.595 -14.009 1.00 68.75 213 ARG A O 1
ATOM 1726 N N . LYS A 1 214 ? -1.349 20.966 -12.021 1.00 69.62 214 LYS A N 1
ATOM 1727 C CA . LYS A 1 214 ? 0.071 21.026 -12.431 1.00 69.62 214 LYS A CA 1
ATOM 1728 C C . LYS A 1 214 ? 0.415 20.084 -13.590 1.00 69.62 214 LYS A C 1
ATOM 1730 O O . LYS A 1 214 ? 1.387 20.307 -14.313 1.00 69.62 214 LYS A O 1
ATOM 1735 N N . ARG A 1 215 ? -0.316 18.976 -13.741 1.00 64.88 215 ARG A N 1
ATOM 1736 C CA . ARG A 1 215 ? -0.141 18.046 -14.865 1.00 64.88 215 ARG A CA 1
ATOM 1737 C C . ARG A 1 215 ? -0.801 18.586 -16.133 1.00 64.88 215 ARG A C 1
ATOM 1739 O O . ARG A 1 215 ? -0.174 18.540 -17.186 1.00 64.88 215 ARG A O 1
ATOM 1746 N N . LEU A 1 216 ? -2.019 19.117 -16.029 1.00 66.31 216 LEU A N 1
ATOM 1747 C CA . LEU A 1 216 ? -2.733 19.734 -17.151 1.00 66.31 216 LEU A CA 1
ATOM 1748 C C . LEU A 1 216 ? -1.994 20.962 -17.692 1.00 66.31 216 LEU A C 1
ATOM 1750 O O . LEU A 1 216 ? -1.881 21.109 -18.904 1.00 66.31 216 LEU A O 1
ATOM 1754 N N . GLU A 1 217 ? -1.415 21.784 -16.817 1.00 68.19 217 GLU A N 1
ATOM 1755 C CA . GLU A 1 217 ? -0.579 22.925 -17.211 1.00 68.19 217 GLU A CA 1
ATOM 1756 C C . GLU A 1 217 ? 0.659 22.484 -18.007 1.00 68.19 217 GLU A C 1
ATOM 1758 O O . GLU A 1 217 ? 0.947 23.055 -19.055 1.00 68.19 217 GLU A O 1
ATOM 1763 N N . ARG A 1 218 ? 1.337 21.403 -17.595 1.00 63.94 218 ARG A N 1
ATOM 1764 C CA . ARG A 1 218 ? 2.465 20.833 -18.358 1.00 63.94 218 ARG A CA 1
ATOM 1765 C C . ARG A 1 218 ? 2.051 20.248 -19.711 1.00 63.94 218 ARG A C 1
ATOM 1767 O O . ARG A 1 218 ? 2.784 20.393 -20.685 1.00 63.94 218 ARG A O 1
ATOM 1774 N N . ILE A 1 219 ? 0.884 19.606 -19.793 1.00 62.41 219 ILE A N 1
ATOM 1775 C CA . ILE A 1 219 ? 0.346 19.076 -21.061 1.00 62.41 219 ILE A CA 1
ATOM 1776 C C . ILE A 1 219 ? -0.0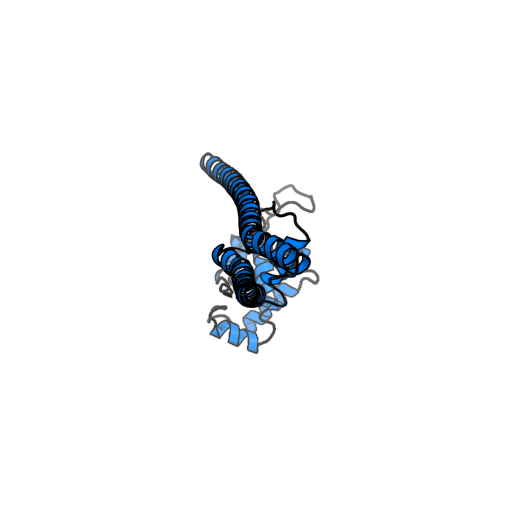66 20.214 -22.004 1.00 62.41 219 ILE A C 1
ATOM 1778 O O . ILE A 1 219 ? 0.078 20.083 -23.214 1.00 62.41 219 ILE A O 1
ATOM 1782 N N . ARG A 1 220 ? -0.582 21.325 -21.468 1.00 65.25 220 ARG A N 1
ATOM 1783 C CA . ARG A 1 220 ? -0.936 22.501 -22.267 1.00 65.25 220 ARG A CA 1
ATOM 1784 C C . ARG A 1 220 ? 0.309 23.190 -22.824 1.00 65.25 220 ARG A C 1
ATOM 1786 O O . ARG A 1 220 ? 0.345 23.444 -24.018 1.00 65.25 220 ARG A O 1
ATOM 1793 N N . ASN A 1 221 ? 1.327 23.409 -21.991 1.00 60.53 221 ASN A N 1
ATOM 1794 C CA . ASN A 1 221 ? 2.559 24.083 -22.410 1.00 60.53 221 ASN A CA 1
ATOM 1795 C C . ASN A 1 221 ? 3.370 23.267 -23.435 1.00 60.53 221 ASN A C 1
ATOM 1797 O O . ASN A 1 221 ? 3.951 23.844 -24.339 1.00 60.53 221 ASN A O 1
ATOM 1801 N N . SER A 1 222 ? 3.354 21.932 -23.347 1.00 54.28 222 SER A N 1
ATOM 1802 C CA . SER A 1 222 ? 4.012 21.046 -24.330 1.00 54.28 222 SER A CA 1
ATOM 1803 C C . SER A 1 222 ? 3.271 20.906 -25.664 1.00 54.28 222 SER A C 1
ATOM 1805 O O . SER A 1 222 ? 3.771 20.241 -26.561 1.00 54.28 222 SER A O 1
ATOM 1807 N N . ARG A 1 223 ? 2.065 21.473 -25.792 1.00 52.00 223 ARG A N 1
ATOM 1808 C CA . ARG A 1 223 ? 1.279 21.471 -27.037 1.00 52.00 223 ARG A CA 1
ATOM 1809 C C . ARG A 1 223 ? 1.358 22.810 -27.784 1.00 52.00 223 ARG A C 1
ATOM 1811 O O . ARG A 1 223 ? 0.808 22.925 -28.872 1.00 52.00 223 ARG A O 1
ATOM 1818 N N . THR A 1 224 ? 1.954 23.819 -27.152 1.00 51.59 224 THR A N 1
ATOM 1819 C CA . THR A 1 224 ? 2.155 25.176 -27.683 1.00 51.59 224 THR A CA 1
ATOM 1820 C C . THR A 1 224 ? 3.593 25.438 -28.142 1.00 51.59 224 THR A C 1
ATOM 1822 O O . THR A 1 224 ? 3.835 26.486 -28.731 1.00 51.59 224 THR A O 1
ATOM 1825 N N . GLU A 1 225 ? 4.513 24.510 -27.871 1.00 41.38 225 GLU A N 1
ATOM 1826 C CA . GLU A 1 225 ? 5.848 24.409 -28.486 1.00 41.38 225 GLU A CA 1
ATOM 1827 C C . GLU A 1 225 ? 5.797 23.426 -29.662 1.00 41.38 225 GLU A C 1
ATOM 1829 O O . GLU A 1 225 ? 6.496 23.681 -30.666 1.00 41.38 225 GLU A O 1
#

Radius of gyration: 30.61 Å; Cα contacts (8 Å, |Δi|>4): 106; chains: 1; bounding box: 70×49×79 Å

InterPro domains:
  IPR046536 Protein of unknown function DUF6601 [PF20246] (3-186)

Mean predicted aligned error: 15.13 Å